Protein AF-A0A815H354-F1 (afdb_monomer)

Sequence (219 aa):
LTDPRGIDRLFIDSPSGFTPLAKKIREVIAFARENTDKTKKVLLFIATDGLPTYDDGYPNLDEFKRVIRDEIDHEKIHIMFLLCTDEQESVDYLTAFRTTVPNVHVCDDYETERRSMRHVYGGNYQFTRTDYYIHALFALSFQFSFGVNTFFHFTTHRTNLKERMGNCCSGLQKDGKNGPPPPDRQSGPPPPPVRGRDDDNRGGDPRGGGPGPAGRQKK

Structure (mmCIF, N/CA/C/O backbone):
data_AF-A0A815H354-F1
#
_entry.id   AF-A0A815H354-F1
#
loop_
_atom_site.group_PDB
_atom_site.id
_atom_site.type_symbol
_atom_site.label_atom_id
_atom_site.label_alt_id
_atom_site.label_comp_id
_atom_site.label_asym_id
_atom_site.label_entity_id
_atom_site.label_seq_id
_atom_site.pdbx_PDB_ins_code
_atom_site.Cartn_x
_atom_site.Cartn_y
_atom_site.Cartn_z
_atom_site.occupancy
_atom_site.B_iso_or_equiv
_atom_site.auth_seq_id
_atom_site.auth_comp_id
_atom_site.auth_asym_id
_atom_site.auth_atom_id
_atom_site.pdbx_PDB_model_num
ATOM 1 N N . LEU A 1 1 ? 15.713 18.314 7.327 1.00 51.84 1 LEU A N 1
ATOM 2 C CA . LEU A 1 1 ? 16.373 17.676 6.166 1.00 51.84 1 LEU A CA 1
ATOM 3 C C . LEU A 1 1 ? 16.216 18.606 4.969 1.00 51.84 1 LEU A C 1
ATOM 5 O O . LEU A 1 1 ? 15.150 18.626 4.377 1.00 51.84 1 LEU A O 1
ATOM 9 N N . THR A 1 2 ? 17.209 19.450 4.689 1.00 76.75 2 THR A N 1
ATOM 10 C CA . THR A 1 2 ? 17.158 20.440 3.589 1.00 76.75 2 THR A CA 1
ATOM 11 C C . THR A 1 2 ? 18.422 20.457 2.722 1.00 76.75 2 THR A C 1
ATOM 13 O O . THR A 1 2 ? 18.414 21.105 1.684 1.00 76.75 2 THR A O 1
ATOM 16 N N . ASP A 1 3 ? 19.489 19.738 3.100 1.00 84.56 3 ASP A N 1
ATOM 17 C CA . ASP A 1 3 ? 20.685 19.562 2.260 1.00 84.56 3 ASP A CA 1
ATOM 18 C C . ASP A 1 3 ? 20.507 18.308 1.381 1.00 84.56 3 ASP A C 1
ATOM 20 O O . ASP A 1 3 ? 20.416 17.209 1.943 1.00 84.56 3 ASP A O 1
ATOM 24 N N . PRO A 1 4 ? 20.479 18.430 0.039 1.00 77.81 4 PRO A N 1
ATOM 25 C CA . PRO A 1 4 ? 20.390 17.290 -0.879 1.00 77.81 4 PRO A CA 1
ATOM 26 C C . PRO A 1 4 ? 21.466 16.230 -0.623 1.00 77.81 4 PRO A C 1
ATOM 28 O O . PRO A 1 4 ? 21.183 15.038 -0.651 1.00 77.81 4 PRO A O 1
ATOM 31 N N . ARG A 1 5 ? 22.676 16.650 -0.233 1.00 81.00 5 ARG A N 1
ATOM 32 C CA . ARG A 1 5 ? 23.787 15.732 0.074 1.00 81.00 5 ARG A CA 1
ATOM 33 C C . ARG A 1 5 ? 23.533 14.901 1.329 1.00 81.00 5 ARG A C 1
ATOM 35 O O . ARG A 1 5 ? 24.154 13.861 1.526 1.00 81.00 5 ARG A O 1
ATOM 42 N N . GLY A 1 6 ? 22.660 15.381 2.214 1.00 79.50 6 GLY A N 1
ATOM 43 C CA . GLY A 1 6 ? 22.208 14.635 3.382 1.00 79.50 6 GLY A CA 1
ATOM 44 C C . GLY A 1 6 ? 21.248 13.508 3.012 1.00 79.50 6 GLY A C 1
ATOM 45 O O . GLY A 1 6 ? 21.253 12.486 3.686 1.00 79.50 6 GLY A O 1
ATOM 46 N N . ILE A 1 7 ? 20.473 13.673 1.935 1.00 79.62 7 ILE A N 1
ATOM 47 C CA . ILE A 1 7 ? 19.574 12.640 1.411 1.00 79.62 7 ILE A CA 1
ATOM 48 C C . ILE A 1 7 ? 20.399 11.529 0.766 1.00 79.62 7 ILE A C 1
ATOM 50 O O . ILE A 1 7 ? 20.199 10.371 1.111 1.00 79.62 7 ILE A O 1
ATOM 54 N N . ASP A 1 8 ? 21.388 11.872 -0.064 1.00 84.56 8 ASP A N 1
ATOM 55 C CA . ASP A 1 8 ? 22.250 10.879 -0.725 1.00 84.56 8 ASP A CA 1
ATOM 56 C C . ASP A 1 8 ? 22.930 9.942 0.283 1.00 84.56 8 ASP A C 1
ATOM 58 O O . ASP A 1 8 ? 23.042 8.742 0.052 1.00 84.56 8 ASP A O 1
ATOM 62 N N . ARG A 1 9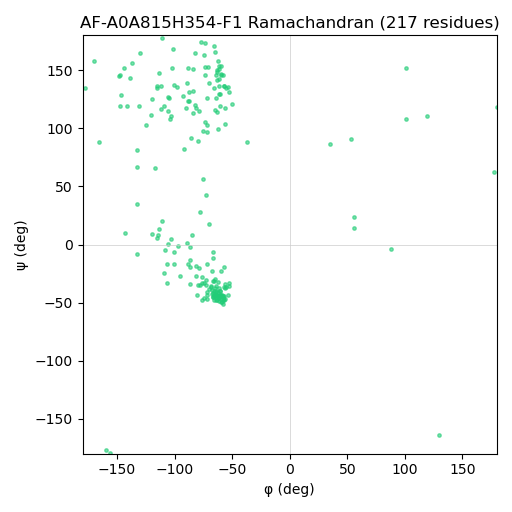 ? 23.325 10.472 1.449 1.00 84.56 9 ARG A N 1
ATOM 63 C CA . ARG A 1 9 ? 23.935 9.678 2.527 1.00 84.56 9 ARG A CA 1
ATOM 64 C C . ARG A 1 9 ? 23.000 8.635 3.132 1.00 84.56 9 ARG A C 1
ATOM 66 O O . ARG A 1 9 ? 23.490 7.609 3.589 1.00 84.56 9 ARG A O 1
ATOM 73 N N . LEU A 1 10 ? 21.690 8.882 3.138 1.00 81.69 10 LEU A N 1
ATOM 74 C CA . LEU A 1 10 ? 20.695 7.929 3.644 1.00 81.69 10 LEU A CA 1
ATOM 75 C C . LEU A 1 10 ? 20.514 6.724 2.712 1.00 81.69 10 LEU A C 1
ATOM 77 O O . LEU A 1 10 ? 19.979 5.713 3.147 1.00 81.69 10 LEU A O 1
ATOM 81 N N . PHE A 1 11 ? 20.971 6.833 1.462 1.00 84.62 11 PHE A N 1
ATOM 82 C CA . PHE A 1 11 ? 20.863 5.793 0.438 1.00 84.62 11 PHE A CA 1
ATOM 83 C C . PHE A 1 11 ? 22.226 5.211 0.027 1.00 84.62 11 PHE A C 1
ATOM 85 O O . PHE A 1 11 ? 22.311 4.531 -0.993 1.00 84.62 11 PHE A O 1
ATOM 92 N N . ILE A 1 12 ? 23.298 5.484 0.789 1.00 89.38 12 ILE A N 1
ATOM 93 C CA . ILE A 1 12 ? 24.616 4.862 0.558 1.00 89.38 12 ILE A CA 1
ATOM 94 C C . ILE A 1 12 ? 24.529 3.356 0.790 1.00 89.38 12 ILE A C 1
ATOM 96 O O . ILE A 1 12 ? 24.994 2.572 -0.037 1.00 89.38 12 ILE A O 1
ATOM 100 N N . ASP A 1 13 ? 23.921 2.966 1.907 1.00 88.25 13 ASP A N 1
ATOM 101 C CA . ASP A 1 13 ? 23.644 1.570 2.193 1.00 88.25 13 ASP A CA 1
ATOM 102 C C . ASP A 1 13 ? 22.339 1.187 1.503 1.00 88.25 13 ASP A C 1
ATOM 104 O O . ASP A 1 13 ? 21.331 1.895 1.592 1.00 88.25 13 ASP A O 1
ATOM 108 N N . SER A 1 14 ? 22.354 0.057 0.796 1.00 84.44 14 SER A N 1
ATOM 109 C CA . SER A 1 14 ? 21.118 -0.474 0.228 1.00 84.44 14 SER A CA 1
ATOM 110 C C . SER A 1 14 ? 20.140 -0.786 1.364 1.00 84.44 14 SER A C 1
ATOM 112 O O . SER A 1 14 ? 20.561 -1.359 2.378 1.00 84.44 14 SER A O 1
ATOM 114 N N . PRO A 1 15 ? 18.850 -0.428 1.222 1.00 84.81 15 PRO A N 1
ATOM 115 C CA . PRO A 1 15 ? 17.855 -0.803 2.210 1.00 84.81 15 PRO A CA 1
ATOM 116 C C . PRO A 1 15 ? 17.886 -2.324 2.383 1.00 84.81 15 PRO A C 1
ATOM 118 O O . PRO A 1 15 ? 17.986 -3.076 1.415 1.00 84.81 15 PRO A O 1
ATOM 121 N N . SER A 1 16 ? 17.859 -2.768 3.633 1.00 87.31 16 SER A N 1
ATOM 122 C CA . SER A 1 16 ? 17.895 -4.182 3.992 1.00 87.31 16 SER A CA 1
ATOM 123 C C . SER A 1 16 ? 16.889 -4.456 5.098 1.00 87.31 16 SER A C 1
ATOM 125 O O . SER A 1 16 ? 16.500 -3.553 5.843 1.00 87.31 16 SER A O 1
ATOM 127 N N . GLY A 1 17 ? 16.459 -5.710 5.190 1.00 90.25 17 GLY A N 1
ATOM 128 C CA . GLY A 1 17 ? 15.493 -6.160 6.178 1.00 90.25 17 GLY A CA 1
ATOM 129 C C . GLY A 1 17 ? 14.355 -6.944 5.547 1.00 90.25 17 GLY A C 1
ATOM 130 O O . GLY A 1 17 ? 14.445 -7.420 4.417 1.00 90.25 17 GLY A O 1
ATOM 131 N N . PHE A 1 18 ? 13.297 -7.084 6.331 1.00 94.75 18 PHE A N 1
ATOM 132 C CA . PHE A 1 18 ? 12.089 -7.807 5.969 1.00 94.75 18 PHE A CA 1
ATOM 133 C C . PHE A 1 18 ? 10.927 -6.832 5.783 1.00 94.75 18 PHE A C 1
ATOM 135 O O . PHE A 1 18 ? 11.046 -5.633 6.047 1.00 94.75 18 PHE A O 1
ATOM 142 N N . THR A 1 19 ? 9.775 -7.367 5.399 1.00 94.50 19 THR A N 1
ATOM 143 C CA . THR A 1 19 ? 8.569 -6.608 5.070 1.00 94.50 19 THR A CA 1
ATOM 144 C C . THR A 1 19 ? 7.449 -6.960 6.059 1.00 94.50 19 THR A C 1
ATOM 146 O O . THR A 1 19 ? 6.440 -7.545 5.658 1.00 94.50 19 THR A O 1
ATOM 149 N N . PRO A 1 20 ? 7.577 -6.625 7.364 1.00 95.88 20 PRO A N 1
ATOM 150 C CA . PRO A 1 20 ? 6.618 -6.989 8.410 1.00 95.88 20 PRO A CA 1
ATOM 151 C C . PRO A 1 20 ? 5.333 -6.153 8.364 1.00 95.88 20 PRO A C 1
ATOM 153 O O . PRO A 1 20 ? 4.943 -5.518 9.348 1.00 95.88 20 PRO A O 1
ATOM 156 N N . LEU A 1 21 ? 4.644 -6.152 7.218 1.00 95.75 21 LEU A N 1
ATOM 157 C CA . LEU A 1 21 ? 3.480 -5.303 6.958 1.00 95.75 21 LEU A CA 1
ATOM 158 C C . LEU A 1 21 ? 2.345 -5.564 7.948 1.00 95.75 21 LEU A C 1
ATOM 160 O O . LEU A 1 21 ? 1.779 -4.612 8.472 1.00 95.75 21 LEU A O 1
ATOM 164 N N . ALA A 1 22 ? 2.040 -6.826 8.266 1.00 96.56 22 ALA A N 1
ATOM 165 C CA . ALA A 1 22 ? 0.967 -7.166 9.206 1.00 96.56 22 ALA A CA 1
ATOM 166 C C . ALA A 1 22 ? 1.197 -6.530 10.589 1.00 96.56 22 ALA A C 1
ATOM 168 O O . ALA A 1 22 ? 0.313 -5.878 11.147 1.00 96.56 22 ALA A O 1
ATOM 169 N N . LYS A 1 23 ? 2.419 -6.661 11.114 1.00 96.75 23 LYS A N 1
ATOM 170 C CA . LYS A 1 23 ? 2.837 -6.057 12.383 1.00 96.75 23 LYS A CA 1
ATOM 171 C C . LYS A 1 23 ? 2.782 -4.530 12.316 1.00 96.75 23 LYS A C 1
ATOM 173 O O . LYS A 1 23 ? 2.182 -3.905 13.187 1.00 96.75 23 LYS A O 1
ATOM 178 N N . LYS A 1 24 ? 3.338 -3.929 11.258 1.00 96.31 24 LYS A N 1
ATOM 179 C CA . LYS A 1 24 ? 3.376 -2.469 11.096 1.00 96.31 24 LYS A CA 1
ATOM 180 C C . LYS A 1 24 ? 2.001 -1.841 10.937 1.00 96.31 24 LYS A C 1
ATOM 182 O O . LYS A 1 24 ? 1.746 -0.792 11.519 1.00 96.31 24 LYS A O 1
ATOM 187 N N . ILE A 1 25 ? 1.090 -2.496 10.231 1.00 96.25 25 ILE A N 1
ATOM 188 C CA . ILE A 1 25 ? -0.287 -2.024 10.109 1.00 96.25 25 ILE A CA 1
ATOM 189 C C . ILE A 1 25 ? -0.985 -2.026 11.468 1.00 96.25 25 ILE A C 1
ATOM 191 O O . ILE A 1 25 ? -1.619 -1.032 11.809 1.00 96.25 25 ILE A O 1
ATOM 195 N N . ARG A 1 26 ? -0.828 -3.076 12.285 1.00 96.81 26 ARG A N 1
ATOM 196 C CA . ARG A 1 26 ? -1.396 -3.093 13.644 1.00 96.81 26 ARG A CA 1
ATOM 197 C C . ARG A 1 26 ? -0.859 -1.958 14.510 1.00 96.81 26 ARG A C 1
ATOM 199 O O . ARG A 1 26 ? -1.648 -1.298 15.180 1.00 96.81 26 ARG A O 1
ATOM 206 N N . GLU A 1 27 ? 0.450 -1.708 14.465 1.00 96.50 27 GLU A N 1
ATOM 207 C CA . GLU A 1 27 ? 1.083 -0.586 15.174 1.00 96.50 27 GLU A CA 1
ATOM 208 C C . GLU A 1 27 ? 0.468 0.758 14.744 1.00 96.50 27 GLU A C 1
ATOM 210 O O . GLU A 1 27 ? 0.070 1.559 15.589 1.00 96.50 27 GLU A O 1
ATOM 215 N N . VAL A 1 28 ? 0.315 0.984 13.435 1.00 94.06 28 VAL A N 1
ATOM 216 C CA . VAL A 1 28 ? -0.271 2.221 12.896 1.00 94.06 28 VAL A CA 1
ATOM 217 C C . VAL A 1 28 ? -1.757 2.352 13.239 1.00 94.06 28 VAL A C 1
ATOM 219 O O . VAL A 1 28 ? -2.203 3.445 13.577 1.00 94.06 28 VAL A O 1
ATOM 222 N N . ILE A 1 29 ? -2.531 1.265 13.202 1.00 93.44 29 ILE A N 1
ATOM 223 C CA . ILE A 1 29 ? -3.949 1.270 13.595 1.00 93.44 29 ILE A CA 1
ATOM 224 C C . ILE A 1 29 ? -4.094 1.594 15.081 1.00 93.44 29 ILE A C 1
ATOM 226 O O . ILE A 1 29 ? -4.946 2.405 15.440 1.00 93.44 29 ILE A O 1
ATOM 230 N N . ALA A 1 30 ? -3.285 0.973 15.943 1.00 94.44 30 ALA A N 1
ATOM 231 C CA . ALA A 1 30 ? -3.289 1.254 17.375 1.00 94.44 30 ALA A CA 1
ATOM 232 C C . ALA A 1 30 ? -2.964 2.731 17.629 1.00 94.44 30 ALA A C 1
ATOM 234 O O . ALA A 1 30 ? -3.748 3.434 18.267 1.00 94.44 30 ALA A O 1
ATOM 235 N N . PHE A 1 31 ? -1.896 3.232 17.004 1.00 93.50 31 PHE A N 1
ATOM 236 C CA . PHE A 1 31 ? -1.525 4.641 17.066 1.00 93.50 31 PHE A CA 1
ATOM 237 C C . PHE A 1 31 ? -2.659 5.559 16.588 1.00 93.50 31 PHE A C 1
ATOM 239 O O . PHE A 1 31 ? -3.004 6.527 17.265 1.00 93.50 31 PHE A O 1
ATOM 246 N N . ALA A 1 32 ? -3.284 5.251 15.450 1.00 90.75 32 ALA A N 1
ATOM 247 C CA . ALA A 1 32 ? -4.380 6.040 14.904 1.00 90.75 32 ALA A CA 1
ATOM 248 C C . ALA A 1 32 ? -5.598 6.057 15.841 1.00 90.75 32 ALA A C 1
ATOM 250 O O . ALA A 1 32 ? -6.184 7.118 16.040 1.00 90.75 32 ALA A O 1
ATOM 251 N N . ARG A 1 33 ? -5.950 4.920 16.456 1.00 89.50 33 ARG A N 1
ATOM 252 C CA . ARG A 1 33 ? -7.058 4.808 17.422 1.00 89.50 33 ARG A CA 1
ATOM 253 C C . ARG A 1 33 ? -6.821 5.627 18.690 1.00 89.50 33 ARG A C 1
ATOM 255 O O . ARG A 1 33 ? -7.778 6.166 19.239 1.00 89.50 33 ARG A O 1
ATOM 262 N N . GLU A 1 34 ? -5.576 5.715 19.145 1.00 93.06 34 GLU A N 1
ATOM 263 C CA . GLU A 1 34 ? -5.199 6.466 20.347 1.00 93.06 34 GLU A CA 1
ATOM 264 C C . GLU A 1 34 ? -5.091 7.975 20.094 1.00 93.06 34 GLU A C 1
ATOM 266 O O . GLU A 1 34 ? -5.430 8.773 20.966 1.00 93.06 34 GLU A O 1
ATOM 271 N N . ASN A 1 35 ? -4.640 8.374 18.900 1.00 90.94 35 ASN A N 1
ATOM 272 C CA . ASN A 1 35 ? -4.245 9.757 18.610 1.00 90.94 35 ASN A CA 1
ATOM 273 C C . ASN A 1 35 ? -5.214 10.510 17.687 1.00 90.94 35 ASN A C 1
ATOM 275 O O . ASN A 1 35 ? -5.035 11.706 17.450 1.00 90.94 35 ASN A O 1
ATOM 279 N N . THR A 1 36 ? -6.240 9.843 17.158 1.00 89.31 36 THR A N 1
ATOM 280 C CA . THR A 1 36 ? -7.216 10.455 16.249 1.00 89.31 36 THR A CA 1
ATOM 281 C C . THR A 1 36 ? -8.580 10.557 16.918 1.00 89.31 36 THR A C 1
ATOM 283 O O . THR A 1 36 ? -9.061 9.615 17.545 1.00 89.31 36 THR A O 1
ATOM 286 N N . ASP A 1 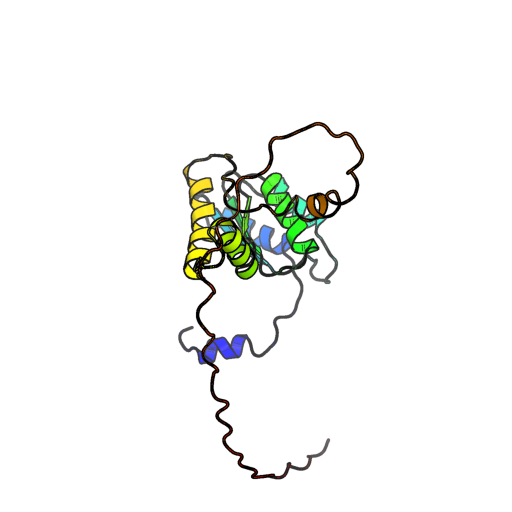37 ? -9.232 11.710 16.757 1.00 90.12 37 ASP A N 1
ATOM 287 C CA . ASP A 1 37 ? -10.627 11.890 17.160 1.00 90.12 37 ASP A CA 1
ATOM 288 C C . ASP A 1 37 ? -11.504 10.799 16.522 1.00 90.12 37 ASP A C 1
ATOM 290 O O . ASP A 1 37 ? -11.396 10.526 15.326 1.00 90.12 37 ASP A O 1
ATOM 294 N N . LYS A 1 38 ? -12.407 10.200 17.307 1.00 85.12 38 LYS A N 1
ATOM 295 C CA . LYS A 1 38 ? -13.299 9.120 16.859 1.00 85.12 38 LYS A CA 1
ATOM 296 C C . LYS A 1 38 ? -14.166 9.494 15.652 1.00 85.12 38 LYS A C 1
ATOM 298 O O . LYS A 1 38 ? -14.685 8.579 15.012 1.00 85.12 38 LYS A O 1
ATOM 303 N N . THR A 1 39 ? -14.348 10.784 15.379 1.00 86.88 39 THR A N 1
ATOM 304 C CA . THR A 1 39 ? -15.118 11.329 14.253 1.00 86.88 39 THR A CA 1
ATOM 305 C C . THR A 1 39 ? -14.297 11.513 12.977 1.00 86.88 39 THR A C 1
ATOM 307 O O . THR A 1 39 ? -14.871 11.661 11.899 1.00 86.88 39 THR A O 1
ATOM 310 N N . LYS A 1 40 ? -12.962 11.504 13.065 1.00 89.81 40 LYS A N 1
ATOM 311 C CA . LYS A 1 40 ? -12.083 11.715 11.914 1.00 89.81 40 LYS A CA 1
ATOM 312 C C . LYS A 1 40 ? -11.768 10.391 11.230 1.00 89.81 40 LYS A C 1
ATOM 314 O O . LYS A 1 40 ? -11.491 9.383 11.876 1.00 89.81 40 LYS A O 1
ATOM 319 N N . LYS A 1 41 ? -11.775 10.425 9.900 1.00 90.75 41 LYS A N 1
ATOM 320 C CA . LYS A 1 41 ? -11.297 9.323 9.067 1.00 90.75 41 LYS A CA 1
ATOM 321 C C . LYS A 1 41 ? -9.778 9.399 8.901 1.00 90.75 41 LYS A C 1
ATOM 323 O O . LYS A 1 41 ? -9.200 10.485 8.918 1.00 90.75 41 LYS A O 1
ATOM 328 N N . VAL A 1 42 ? -9.153 8.245 8.713 1.00 91.75 42 VAL A N 1
ATOM 329 C CA . VAL A 1 42 ? -7.710 8.062 8.551 1.00 91.75 42 VAL A CA 1
ATOM 330 C C . VAL A 1 42 ? -7.440 7.525 7.153 1.00 91.75 42 VAL A C 1
ATOM 332 O O . VAL A 1 42 ? -8.128 6.622 6.682 1.00 91.75 42 VAL A O 1
ATOM 335 N N . LEU A 1 43 ? -6.424 8.077 6.498 1.00 91.94 43 LEU A N 1
ATOM 336 C CA . LEU A 1 43 ? -5.936 7.595 5.214 1.00 91.94 43 LEU A CA 1
ATOM 337 C C . LEU A 1 43 ? -4.546 6.987 5.407 1.00 91.94 43 LEU A C 1
ATOM 339 O O . LEU A 1 43 ? -3.612 7.685 5.801 1.00 91.94 43 LEU A O 1
ATOM 343 N N . LEU A 1 44 ? -4.428 5.688 5.149 1.00 93.44 44 LEU A N 1
ATOM 344 C CA . LEU A 1 44 ? -3.206 4.912 5.302 1.00 93.44 44 LEU A CA 1
ATOM 345 C C . LEU A 1 44 ? -2.569 4.661 3.933 1.00 93.44 44 LEU A C 1
ATOM 347 O O . LEU A 1 44 ? -3.099 3.892 3.135 1.00 93.44 44 LEU A O 1
ATOM 351 N N . PHE A 1 45 ? -1.420 5.286 3.679 1.00 93.88 45 PHE A N 1
ATOM 352 C CA . PHE A 1 45 ? -0.604 5.014 2.496 1.00 93.88 45 PHE A CA 1
ATOM 353 C C . PHE A 1 45 ? 0.441 3.946 2.801 1.00 93.88 45 PHE A C 1
ATOM 355 O O . PHE A 1 45 ? 1.214 4.080 3.750 1.00 93.88 45 PHE A O 1
ATOM 362 N N . ILE A 1 46 ? 0.485 2.912 1.967 1.00 95.06 46 ILE A N 1
ATOM 363 C CA . ILE A 1 46 ? 1.433 1.806 2.058 1.00 95.06 46 ILE A CA 1
ATOM 364 C C . ILE A 1 46 ? 2.142 1.703 0.715 1.00 95.06 46 ILE A C 1
ATOM 366 O O . ILE A 1 46 ? 1.579 1.200 -0.252 1.00 95.06 46 ILE A O 1
ATOM 370 N N . ALA A 1 47 ? 3.377 2.193 0.653 1.00 94.69 47 ALA A N 1
ATOM 371 C CA . ALA A 1 47 ? 4.255 1.952 -0.484 1.00 94.69 47 ALA A CA 1
ATOM 372 C C . ALA A 1 47 ? 5.037 0.658 -0.241 1.00 94.69 47 ALA A C 1
ATOM 374 O O . ALA A 1 47 ? 5.681 0.526 0.801 1.00 94.69 47 ALA A O 1
ATOM 375 N N . THR A 1 48 ? 4.947 -0.305 -1.157 1.00 95.00 48 THR A N 1
ATOM 376 C CA . THR A 1 48 ? 5.606 -1.609 -1.008 1.00 95.00 48 THR A CA 1
ATOM 377 C C . THR A 1 48 ? 6.013 -2.190 -2.357 1.00 95.00 48 THR A C 1
ATOM 379 O O . THR A 1 48 ? 5.338 -1.999 -3.368 1.00 95.00 48 THR A O 1
ATOM 382 N N . ASP A 1 49 ? 7.142 -2.883 -2.363 1.00 92.19 49 ASP A N 1
ATOM 383 C CA . ASP A 1 49 ? 7.788 -3.503 -3.515 1.00 92.19 49 ASP A CA 1
ATOM 384 C C . ASP A 1 49 ? 7.843 -5.038 -3.422 1.00 92.19 49 ASP A C 1
ATOM 386 O O . ASP A 1 49 ? 8.443 -5.674 -4.285 1.00 92.19 49 ASP A O 1
ATOM 390 N N . GLY A 1 50 ? 7.217 -5.646 -2.409 1.00 91.38 50 GLY A N 1
ATOM 391 C CA . GLY A 1 50 ? 7.343 -7.081 -2.184 1.00 91.38 50 GLY A CA 1
ATOM 392 C C . GLY A 1 50 ? 6.240 -7.709 -1.341 1.00 91.38 50 GLY A C 1
ATOM 393 O O . GLY A 1 50 ? 5.265 -7.074 -0.919 1.00 91.38 50 GLY A O 1
ATOM 394 N N . LEU A 1 51 ? 6.416 -9.005 -1.095 1.00 95.25 51 LEU A N 1
ATOM 395 C CA . LEU A 1 51 ? 5.508 -9.802 -0.284 1.00 95.25 51 LEU A CA 1
ATOM 396 C C . LEU A 1 51 ? 5.653 -9.473 1.207 1.00 95.25 51 LEU A C 1
ATOM 398 O O . LEU A 1 51 ? 6.760 -9.213 1.687 1.00 95.25 51 LEU A O 1
ATOM 402 N N . PRO A 1 52 ? 4.551 -9.532 1.970 1.00 96.62 52 PRO A N 1
ATOM 403 C CA . PRO A 1 52 ? 4.611 -9.416 3.416 1.00 96.62 52 PRO A CA 1
ATOM 404 C C . PRO A 1 52 ? 5.354 -10.626 4.006 1.00 96.62 52 PRO A C 1
ATOM 406 O O . PRO A 1 52 ? 5.108 -11.782 3.637 1.00 96.62 52 PRO A O 1
ATOM 409 N N . THR A 1 53 ? 6.264 -10.354 4.937 1.00 97.50 53 THR A N 1
ATOM 410 C CA . THR A 1 53 ? 7.060 -11.360 5.647 1.00 97.50 53 THR A CA 1
ATOM 411 C C . THR A 1 53 ? 7.013 -11.147 7.158 1.00 97.50 53 THR A C 1
ATOM 413 O O . THR A 1 53 ? 6.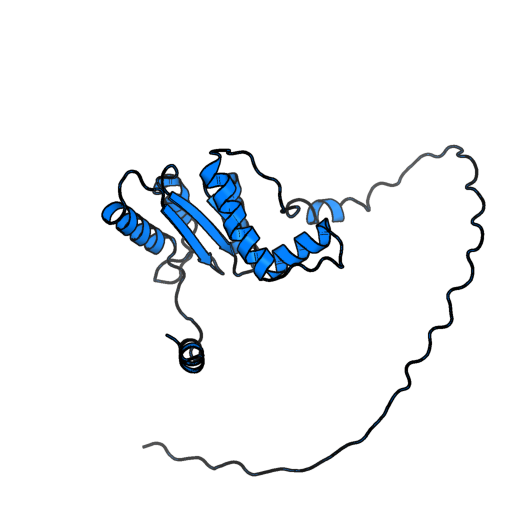553 -10.121 7.658 1.00 97.50 53 THR A O 1
ATOM 416 N N . TYR A 1 54 ? 7.426 -12.148 7.923 1.00 96.44 54 TYR A N 1
ATOM 417 C CA . TYR A 1 54 ? 7.704 -12.023 9.350 1.00 96.44 54 TYR A CA 1
ATOM 418 C C . TYR A 1 54 ? 9.053 -11.332 9.600 1.00 96.44 54 TYR A C 1
ATOM 420 O O . TYR A 1 54 ? 9.829 -11.088 8.677 1.00 96.44 54 TYR A O 1
ATOM 428 N N . ASP A 1 55 ? 9.357 -11.048 10.871 1.00 94.50 55 ASP A N 1
ATOM 429 C CA . ASP A 1 55 ? 10.652 -10.485 11.288 1.00 94.50 55 ASP A CA 1
ATOM 430 C C . ASP A 1 55 ? 11.835 -11.463 11.075 1.00 94.50 55 ASP A C 1
ATOM 432 O O . ASP A 1 55 ? 12.984 -11.087 11.289 1.00 94.50 55 ASP A O 1
ATOM 436 N N . ASP A 1 56 ? 11.569 -12.710 10.677 1.00 94.62 56 ASP A N 1
ATOM 437 C CA . ASP A 1 56 ? 12.559 -13.732 10.316 1.00 94.62 56 ASP A CA 1
ATOM 438 C C . ASP A 1 56 ? 12.651 -13.978 8.794 1.00 94.62 56 ASP A C 1
ATOM 440 O O . ASP A 1 56 ? 13.440 -14.810 8.345 1.00 94.62 56 ASP A O 1
ATOM 444 N N . GLY A 1 57 ? 11.860 -13.248 8.001 1.00 94.12 57 GLY A N 1
ATOM 445 C CA . GLY A 1 57 ? 11.835 -13.331 6.545 1.00 94.12 57 GLY A CA 1
ATOM 446 C C . GLY A 1 57 ? 10.897 -14.381 5.953 1.00 94.12 57 GLY A C 1
ATOM 447 O O . GLY A 1 57 ? 10.757 -14.410 4.730 1.00 94.12 57 GLY A O 1
ATOM 448 N N . TYR A 1 58 ? 10.210 -15.205 6.753 1.00 96.25 58 TYR A N 1
ATOM 449 C CA . TYR A 1 58 ? 9.226 -16.139 6.197 1.00 96.25 58 TYR A CA 1
ATOM 450 C C . TYR A 1 58 ? 7.982 -15.396 5.676 1.00 96.25 58 TYR A C 1
ATOM 452 O O . TYR A 1 58 ? 7.501 -14.476 6.346 1.00 96.25 58 TYR A O 1
ATOM 460 N N . PRO A 1 59 ? 7.418 -15.779 4.513 1.00 95.44 59 PRO A N 1
ATOM 461 C CA . PRO A 1 59 ? 6.192 -15.177 3.990 1.00 95.44 59 PRO A CA 1
ATOM 462 C C . PRO A 1 59 ? 5.020 -15.291 4.971 1.00 95.44 59 PRO A C 1
ATOM 464 O O . PRO A 1 59 ? 4.785 -16.355 5.542 1.00 95.44 59 PRO A O 1
ATOM 467 N N . ASN A 1 60 ? 4.247 -14.215 5.134 1.00 96.56 60 ASN A N 1
ATOM 468 C CA . ASN A 1 60 ? 3.093 -14.177 6.044 1.00 96.56 60 ASN A CA 1
ATOM 469 C C . ASN A 1 60 ? 1.829 -13.587 5.407 1.00 96.56 60 ASN A C 1
ATOM 471 O O . ASN A 1 60 ? 1.011 -12.933 6.061 1.00 96.56 60 ASN A O 1
ATOM 475 N N . LEU A 1 61 ? 1.648 -13.855 4.115 1.00 96.00 61 LEU A N 1
ATOM 476 C CA . LEU A 1 61 ? 0.568 -13.299 3.308 1.00 96.00 61 LEU A CA 1
ATOM 477 C C . LEU A 1 61 ? -0.837 -13.576 3.867 1.00 96.00 61 LEU A C 1
ATOM 479 O O . LEU A 1 61 ? -1.694 -12.696 3.810 1.00 96.00 61 LEU A O 1
ATOM 483 N N . ASP A 1 62 ? -1.091 -14.753 4.434 1.00 96.12 62 ASP A N 1
ATOM 484 C CA . ASP A 1 62 ? -2.414 -15.082 4.985 1.00 96.12 62 ASP A CA 1
ATOM 485 C C . ASP A 1 62 ? -2.733 -14.294 6.256 1.00 96.12 62 ASP A C 1
ATOM 487 O O . ASP A 1 62 ? -3.859 -13.827 6.446 1.00 96.12 62 ASP A O 1
ATOM 491 N N . GLU A 1 63 ? -1.733 -14.080 7.109 1.00 97.06 63 GLU A N 1
ATOM 492 C CA . GLU A 1 63 ? -1.882 -13.196 8.257 1.00 97.06 63 GLU A CA 1
ATOM 493 C C . GLU A 1 63 ? -2.093 -11.752 7.809 1.00 97.06 63 GLU A C 1
ATOM 495 O O . GLU A 1 63 ? -2.980 -11.077 8.327 1.00 97.06 63 GLU A O 1
ATOM 500 N N . PHE A 1 64 ? -1.326 -11.292 6.823 1.00 96.94 64 PHE A N 1
ATOM 501 C CA . PHE A 1 64 ? -1.504 -9.967 6.251 1.00 96.94 64 PHE A CA 1
ATOM 502 C C . PHE A 1 64 ? -2.927 -9.764 5.711 1.00 96.94 64 PHE A C 1
ATOM 504 O O . PHE A 1 64 ? -3.589 -8.787 6.059 1.00 96.94 64 PHE A O 1
ATOM 511 N N . LYS A 1 65 ? -3.445 -10.729 4.940 1.00 95.94 65 LYS A N 1
ATOM 512 C CA . LYS A 1 65 ? -4.831 -10.737 4.445 1.00 95.94 65 LYS A CA 1
ATOM 513 C C . LYS A 1 65 ? -5.849 -10.657 5.575 1.00 95.94 65 LYS A C 1
ATOM 515 O O . LYS A 1 65 ? -6.794 -9.875 5.477 1.00 95.94 65 LYS A O 1
ATOM 520 N N . ARG A 1 66 ? -5.648 -11.424 6.649 1.00 96.75 66 ARG A N 1
ATOM 521 C CA . ARG A 1 66 ? -6.504 -11.383 7.840 1.00 96.75 66 ARG A CA 1
ATOM 522 C C . ARG A 1 66 ? -6.485 -10.002 8.496 1.00 96.75 66 ARG A C 1
ATOM 524 O O . ARG A 1 66 ? -7.549 -9.476 8.789 1.00 96.75 66 ARG A O 1
ATOM 531 N N . VAL A 1 67 ? -5.312 -9.385 8.669 1.00 97.19 67 VAL A N 1
ATOM 532 C CA . VAL A 1 67 ? -5.198 -8.027 9.236 1.00 97.19 67 VAL A CA 1
ATOM 533 C C . VAL A 1 67 ? -5.987 -7.026 8.403 1.00 97.19 67 VAL A C 1
ATOM 535 O O . VAL A 1 67 ? -6.816 -6.299 8.944 1.00 97.19 67 VAL A O 1
ATOM 538 N N . ILE A 1 68 ? -5.756 -7.013 7.087 1.00 96.56 68 ILE A N 1
ATOM 539 C CA . ILE A 1 68 ? -6.408 -6.066 6.182 1.00 96.56 68 ILE A CA 1
ATOM 540 C C . ILE A 1 68 ? -7.926 -6.234 6.200 1.00 96.56 68 ILE A C 1
ATOM 542 O O . ILE A 1 68 ? -8.645 -5.243 6.237 1.00 96.56 68 ILE A O 1
ATOM 546 N N . ARG A 1 69 ? -8.429 -7.470 6.178 1.00 95.06 69 ARG A N 1
ATOM 547 C CA . ARG A 1 69 ? -9.868 -7.734 6.080 1.00 95.06 69 ARG A CA 1
ATOM 548 C C . ARG A 1 69 ? -10.594 -7.606 7.418 1.00 95.06 69 ARG A C 1
ATOM 550 O O . ARG A 1 69 ? -11.670 -7.022 7.452 1.00 95.06 69 ARG A O 1
ATOM 557 N N . ASP A 1 70 ? -10.014 -8.150 8.485 1.00 95.56 70 ASP A N 1
ATOM 558 C CA . ASP A 1 70 ? -10.745 -8.468 9.715 1.00 95.56 70 ASP A CA 1
ATOM 559 C C . ASP A 1 70 ? -10.387 -7.535 10.888 1.00 95.56 70 ASP A C 1
ATOM 561 O O . ASP A 1 70 ? -11.190 -7.366 11.803 1.00 95.56 70 ASP A O 1
ATOM 565 N N . GLU A 1 71 ? -9.198 -6.919 10.891 1.00 95.50 71 GLU A N 1
ATOM 566 C CA . GLU A 1 71 ? -8.730 -6.088 12.017 1.00 95.50 71 GLU A CA 1
ATOM 567 C C . GLU A 1 71 ? -8.902 -4.573 11.771 1.00 95.50 71 GLU A C 1
ATOM 569 O O . GLU A 1 71 ? -8.872 -3.769 12.718 1.00 95.50 71 GLU A O 1
ATOM 574 N N . ILE A 1 72 ? -9.098 -4.177 10.509 1.00 94.38 72 ILE A N 1
ATOM 575 C CA . ILE A 1 72 ? -9.264 -2.783 1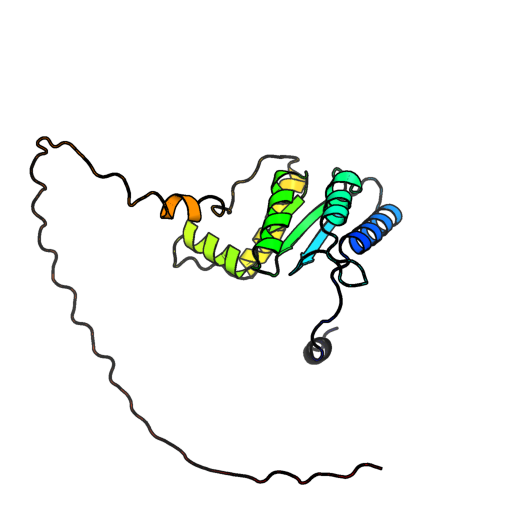0.084 1.00 94.38 72 ILE A CA 1
ATOM 576 C C . ILE A 1 72 ? -10.727 -2.352 10.173 1.00 94.38 72 ILE A C 1
ATOM 578 O O . ILE A 1 72 ? -11.629 -3.007 9.659 1.00 94.38 72 ILE A O 1
ATOM 582 N N . ASP A 1 73 ? -10.945 -1.192 10.795 1.00 93.38 73 ASP A N 1
ATOM 583 C CA . ASP A 1 73 ? -12.228 -0.491 10.752 1.00 93.38 73 ASP A CA 1
ATOM 584 C C . ASP A 1 73 ? -12.334 0.266 9.422 1.00 93.38 73 ASP A C 1
ATOM 586 O O . ASP A 1 73 ? -11.911 1.420 9.312 1.00 93.38 73 ASP A O 1
ATOM 590 N N . HIS A 1 74 ? -12.860 -0.410 8.399 1.00 91.62 74 HIS A N 1
ATOM 591 C CA . HIS A 1 74 ? -12.977 0.126 7.039 1.00 91.62 74 HIS A CA 1
ATOM 592 C C . HIS A 1 74 ? -13.951 1.300 6.918 1.00 91.62 74 HIS A C 1
ATOM 594 O O . HIS A 1 74 ? -13.946 1.973 5.893 1.00 91.62 74 HIS A O 1
ATOM 600 N N . GLU A 1 75 ? -14.772 1.603 7.928 1.00 90.12 75 GLU A N 1
ATOM 601 C CA . GLU A 1 75 ? -15.599 2.820 7.919 1.00 90.12 75 GLU A CA 1
ATOM 602 C C . GLU A 1 75 ? -14.769 4.073 8.225 1.00 90.12 75 GLU A C 1
ATOM 604 O O . GLU A 1 75 ? -15.095 5.181 7.779 1.00 90.12 75 GLU A O 1
ATOM 609 N N . LYS A 1 76 ? -13.678 3.899 8.980 1.00 90.69 76 LYS A N 1
ATOM 610 C CA . LYS A 1 76 ? -12.801 4.987 9.423 1.00 90.69 76 LYS A CA 1
ATOM 611 C C . LYS A 1 76 ? -11.470 5.023 8.705 1.00 90.69 76 LYS A C 1
ATOM 613 O O . LYS A 1 76 ? -10.928 6.110 8.530 1.00 90.69 76 LYS A O 1
ATOM 618 N N . ILE A 1 77 ? -10.929 3.872 8.331 1.00 92.44 77 ILE A N 1
ATOM 619 C CA . ILE A 1 77 ? -9.598 3.748 7.749 1.00 92.44 77 ILE A CA 1
ATOM 620 C C . ILE A 1 77 ? -9.744 3.400 6.272 1.00 92.44 77 ILE A C 1
ATOM 622 O O . ILE A 1 77 ? -10.284 2.358 5.917 1.00 92.44 77 ILE A O 1
ATOM 626 N N . HIS A 1 78 ? -9.223 4.275 5.421 1.00 92.31 78 HIS A N 1
ATOM 627 C CA . HIS A 1 78 ? -9.066 4.035 3.992 1.00 92.31 78 HIS A CA 1
ATOM 628 C C . HIS A 1 78 ? -7.612 3.662 3.713 1.00 92.31 78 HIS A C 1
ATOM 630 O O . HIS A 1 78 ? -6.704 4.296 4.254 1.00 92.31 78 HIS A O 1
ATOM 636 N N . ILE A 1 79 ? -7.381 2.660 2.868 1.00 93.69 79 ILE A N 1
ATOM 637 C CA . ILE A 1 79 ? -6.035 2.151 2.582 1.00 93.69 79 ILE A CA 1
ATOM 638 C C . ILE A 1 79 ? -5.690 2.406 1.122 1.00 93.69 79 ILE A C 1
ATOM 640 O O . ILE A 1 79 ? -6.481 2.120 0.227 1.00 93.69 79 ILE A O 1
ATOM 644 N N . MET A 1 80 ? -4.482 2.905 0.893 1.00 93.75 80 MET A N 1
ATOM 645 C CA . MET A 1 80 ? -3.887 3.093 -0.419 1.00 93.75 80 MET A CA 1
ATOM 646 C C . MET A 1 80 ? -2.597 2.291 -0.517 1.00 93.75 80 MET A C 1
ATOM 648 O O . MET A 1 80 ? -1.606 2.645 0.122 1.00 93.75 80 MET A O 1
ATOM 652 N N . PHE A 1 81 ? -2.591 1.254 -1.346 1.00 95.19 81 PHE A N 1
ATOM 653 C CA . PHE A 1 81 ? -1.367 0.571 -1.737 1.00 95.19 81 PHE A CA 1
ATOM 654 C C . PHE A 1 81 ? -0.751 1.262 -2.949 1.00 95.19 81 PHE A C 1
ATOM 656 O O . PHE A 1 81 ? -1.397 1.400 -3.985 1.00 95.19 81 PHE A O 1
ATOM 663 N N . LEU A 1 82 ? 0.503 1.682 -2.813 1.00 94.38 82 LEU A N 1
ATOM 664 C CA . LEU A 1 82 ? 1.338 2.159 -3.906 1.00 94.38 82 LEU A CA 1
ATOM 665 C C . LEU A 1 82 ? 2.336 1.051 -4.236 1.00 94.38 82 LEU A C 1
ATOM 667 O O . LEU A 1 82 ? 3.248 0.778 -3.452 1.00 94.38 82 LEU A O 1
ATOM 671 N N . LEU A 1 83 ? 2.144 0.399 -5.377 1.00 94.62 83 LEU A N 1
ATOM 672 C CA . LEU A 1 83 ? 3.055 -0.631 -5.848 1.00 94.62 83 LEU A CA 1
ATOM 673 C C . LEU A 1 83 ? 4.359 0.013 -6.321 1.00 94.62 83 LEU A C 1
ATOM 675 O O . LEU A 1 83 ? 4.374 0.919 -7.153 1.00 94.62 83 LEU A O 1
ATOM 679 N N . CYS A 1 84 ? 5.469 -0.471 -5.779 1.00 93.50 84 CYS A N 1
ATOM 680 C CA . CYS A 1 84 ? 6.821 -0.080 -6.170 1.00 93.50 84 CYS A CA 1
ATOM 681 C C . CYS A 1 84 ? 7.557 -1.220 -6.890 1.00 93.50 84 CYS A C 1
ATOM 683 O O . CYS A 1 84 ? 8.782 -1.216 -6.958 1.00 93.50 84 CYS A O 1
ATOM 685 N N . THR A 1 85 ? 6.809 -2.191 -7.415 1.00 92.31 85 THR A N 1
ATOM 686 C CA . THR A 1 85 ? 7.317 -3.403 -8.062 1.00 92.31 85 THR A CA 1
ATOM 687 C C . THR A 1 85 ? 6.424 -3.802 -9.230 1.00 92.31 85 THR A C 1
ATOM 689 O O . THR A 1 85 ? 5.222 -3.529 -9.222 1.00 92.31 85 THR A O 1
ATOM 692 N N . ASP A 1 86 ? 7.009 -4.472 -10.218 1.00 89.88 86 ASP A N 1
ATOM 693 C CA . ASP A 1 86 ? 6.304 -5.146 -11.307 1.00 89.88 86 ASP A CA 1
ATOM 694 C C . ASP A 1 86 ? 6.247 -6.674 -11.117 1.00 89.88 86 ASP A C 1
ATOM 696 O O . ASP A 1 86 ? 5.722 -7.386 -11.981 1.00 89.88 86 ASP A O 1
ATOM 700 N N . GLU A 1 87 ? 6.732 -7.180 -9.976 1.00 93.19 87 GLU A N 1
ATOM 701 C CA . GLU A 1 87 ? 6.686 -8.595 -9.621 1.00 93.19 87 GLU A CA 1
ATOM 702 C C . GLU A 1 87 ? 5.238 -9.088 -9.551 1.00 93.19 87 GLU A C 1
ATOM 704 O O . GLU A 1 87 ? 4.423 -8.629 -8.747 1.00 93.19 87 GLU A O 1
ATOM 709 N N . GLN A 1 88 ? 4.923 -10.062 -10.404 1.00 92.31 88 GLN A N 1
ATOM 710 C CA . GLN A 1 88 ? 3.549 -10.493 -10.637 1.00 92.31 88 GLN A CA 1
ATOM 711 C C . GLN A 1 88 ? 2.863 -11.017 -9.368 1.00 92.31 88 GLN A C 1
ATOM 713 O O . GLN A 1 88 ? 1.703 -10.691 -9.143 1.00 92.31 88 GLN A O 1
ATOM 718 N N . GLU A 1 89 ? 3.571 -11.768 -8.519 1.00 92.75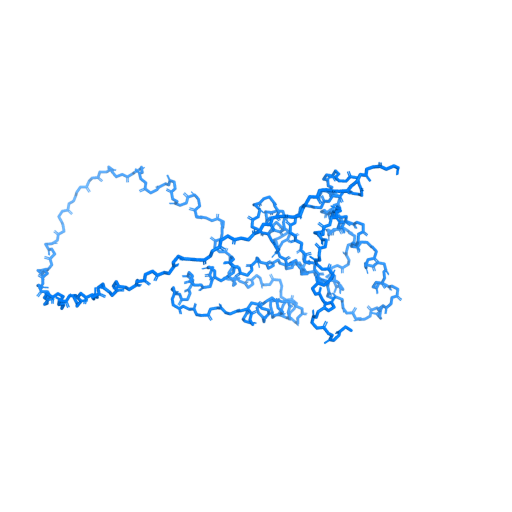 89 GLU A N 1
ATOM 719 C CA . GLU A 1 89 ? 3.002 -12.286 -7.268 1.00 92.75 89 GLU A CA 1
ATOM 720 C C . GLU A 1 89 ? 2.593 -11.144 -6.329 1.00 92.75 89 GLU A C 1
ATOM 722 O O . GLU A 1 89 ? 1.476 -11.139 -5.804 1.00 92.75 89 GLU A O 1
ATOM 727 N N . SER A 1 90 ? 3.462 -10.136 -6.199 1.00 92.44 90 SER A N 1
ATOM 728 C CA . SER A 1 90 ? 3.223 -8.943 -5.390 1.00 92.44 90 SER A CA 1
ATOM 729 C C . SER A 1 90 ? 2.047 -8.107 -5.914 1.00 92.44 90 SER A C 1
ATOM 731 O O . SER A 1 90 ? 1.199 -7.640 -5.150 1.00 92.44 90 SER A O 1
ATOM 733 N N . VAL A 1 91 ? 1.938 -7.978 -7.237 1.00 92.75 91 VAL A N 1
ATOM 734 C CA . VAL A 1 91 ? 0.819 -7.296 -7.903 1.00 92.75 91 VAL A CA 1
ATOM 735 C C . VAL A 1 91 ? -0.499 -8.050 -7.703 1.00 92.75 91 VAL A C 1
ATOM 737 O O . VAL A 1 91 ? -1.528 -7.430 -7.419 1.00 92.75 91 VAL A O 1
ATOM 740 N N . ASP A 1 92 ? -0.498 -9.375 -7.849 1.00 93.25 92 ASP A N 1
ATOM 741 C CA . ASP A 1 92 ? -1.718 -10.186 -7.868 1.00 93.25 92 ASP A CA 1
ATOM 742 C C . ASP A 1 92 ? -2.438 -10.178 -6.517 1.00 93.25 92 ASP A C 1
ATOM 744 O O . ASP A 1 92 ? -3.658 -9.981 -6.466 1.00 93.25 92 ASP A O 1
ATOM 748 N N . TYR A 1 93 ? -1.705 -10.337 -5.408 1.00 93.62 93 TYR A N 1
ATOM 749 C CA . TYR A 1 93 ? -2.341 -10.370 -4.088 1.00 93.62 93 TYR A CA 1
ATOM 750 C C . TYR A 1 93 ? -2.933 -9.010 -3.695 1.00 93.62 93 TYR A C 1
ATOM 752 O O . TYR A 1 93 ? -3.995 -8.964 -3.071 1.00 93.62 93 TYR A O 1
ATOM 760 N N . LEU A 1 94 ? -2.281 -7.906 -4.076 1.00 94.19 94 LEU A N 1
ATOM 761 C CA . LEU A 1 94 ? -2.788 -6.560 -3.814 1.00 94.19 94 LEU A CA 1
ATOM 762 C C . LEU A 1 94 ? -3.986 -6.253 -4.709 1.00 94.19 94 LEU A C 1
ATOM 764 O O . LEU A 1 94 ? -5.020 -5.803 -4.215 1.00 94.19 94 LEU A O 1
ATOM 768 N N . THR A 1 95 ? -3.910 -6.599 -5.994 1.00 90.38 95 THR A N 1
ATOM 769 C CA . THR A 1 95 ? -5.033 -6.455 -6.933 1.00 90.38 95 THR A CA 1
ATOM 770 C C . THR A 1 95 ? -6.274 -7.205 -6.447 1.00 90.38 95 THR A C 1
ATOM 772 O O . THR A 1 95 ? -7.387 -6.690 -6.575 1.00 90.38 95 THR A O 1
ATOM 775 N N . ALA A 1 96 ? -6.109 -8.373 -5.816 1.00 92.38 96 ALA A N 1
ATOM 776 C CA . ALA A 1 96 ? -7.224 -9.084 -5.198 1.00 92.38 96 ALA A CA 1
ATOM 777 C C . ALA A 1 96 ? -7.932 -8.221 -4.134 1.00 92.38 96 ALA A C 1
ATOM 779 O O . ALA A 1 96 ? -9.158 -8.093 -4.185 1.00 92.38 96 ALA A O 1
ATOM 780 N N . PHE A 1 97 ? -7.194 -7.536 -3.248 1.00 90.56 97 PHE A N 1
ATOM 781 C CA . PHE A 1 97 ? -7.803 -6.677 -2.224 1.00 90.56 97 PHE A CA 1
ATOM 782 C C . PHE A 1 97 ? -8.627 -5.532 -2.792 1.00 90.56 97 PHE A C 1
ATOM 784 O O . PHE A 1 97 ? -9.685 -5.245 -2.237 1.00 90.56 97 PHE A O 1
ATOM 791 N N . ARG A 1 98 ? -8.199 -4.924 -3.905 1.00 87.94 98 ARG A N 1
ATOM 792 C CA . ARG A 1 98 ? -8.975 -3.868 -4.579 1.00 87.94 98 ARG A CA 1
ATOM 793 C C . ARG A 1 98 ? -10.409 -4.314 -4.881 1.00 87.94 98 ARG A C 1
ATOM 795 O O . ARG A 1 98 ? -11.320 -3.493 -4.890 1.00 87.94 98 ARG A O 1
ATOM 802 N N . THR A 1 99 ? -10.606 -5.602 -5.160 1.00 87.06 99 THR A N 1
ATOM 803 C CA . THR A 1 99 ? -11.921 -6.161 -5.507 1.00 87.06 99 THR A CA 1
ATOM 804 C C . THR A 1 99 ? -12.666 -6.760 -4.318 1.00 87.06 99 THR A C 1
ATOM 806 O O . THR A 1 99 ? -13.894 -6.792 -4.334 1.00 87.06 99 THR A O 1
ATOM 809 N N . THR A 1 100 ? -11.953 -7.235 -3.293 1.00 90.69 100 THR A N 1
ATOM 810 C CA . THR A 1 100 ? -12.554 -8.007 -2.195 1.00 90.69 100 THR A CA 1
ATOM 811 C C . THR A 1 100 ? -12.669 -7.250 -0.877 1.00 90.69 100 THR A C 1
ATOM 813 O O . THR A 1 100 ? -13.383 -7.716 0.007 1.00 90.69 100 THR A O 1
ATOM 816 N N . VAL A 1 101 ? -11.952 -6.137 -0.697 1.00 92.00 101 VAL A N 1
ATOM 817 C CA . VAL A 1 101 ? -11.909 -5.396 0.572 1.00 92.00 101 VAL A CA 1
ATOM 818 C C . VAL A 1 101 ? -12.434 -3.974 0.356 1.00 92.00 101 VAL A C 1
ATOM 820 O O . VAL A 1 101 ? -11.939 -3.268 -0.524 1.00 92.00 101 VAL A O 1
ATOM 823 N N . PRO A 1 102 ? -13.440 -3.532 1.132 1.00 91.19 102 PRO A N 1
ATOM 824 C CA . PRO A 1 102 ? -13.975 -2.183 1.007 1.00 91.19 102 PRO A CA 1
ATOM 825 C C . PRO A 1 102 ? -12.909 -1.140 1.348 1.00 91.19 102 PRO A C 1
ATOM 827 O O . PRO A 1 102 ? -12.044 -1.380 2.179 1.00 91.19 102 PRO A O 1
ATOM 830 N N . ASN A 1 103 ? -12.998 0.039 0.728 1.00 90.88 103 ASN A N 1
ATOM 831 C CA . ASN A 1 103 ? -12.132 1.186 1.034 1.00 90.88 103 ASN A CA 1
ATOM 832 C C . ASN A 1 103 ? -10.618 0.915 0.916 1.00 90.88 103 ASN A C 1
ATOM 834 O O . ASN A 1 103 ? -9.806 1.648 1.487 1.00 90.88 103 ASN A O 1
ATOM 838 N N . VAL A 1 104 ? -10.250 -0.088 0.112 1.00 92.38 104 VAL A N 1
ATOM 839 C CA . VAL A 1 104 ? -8.879 -0.358 -0.318 1.00 92.38 104 VAL A CA 1
ATOM 840 C C . VAL A 1 104 ? -8.710 0.064 -1.771 1.00 92.38 104 VAL A C 1
ATOM 842 O O . VAL A 1 104 ? -9.448 -0.374 -2.654 1.00 92.38 104 VAL A O 1
ATOM 845 N N . HIS A 1 105 ? -7.701 0.889 -2.022 1.00 92.12 105 HIS A N 1
ATOM 846 C CA . HIS A 1 105 ? -7.241 1.231 -3.357 1.00 92.12 105 HIS A CA 1
ATOM 847 C C . HIS A 1 105 ? -5.836 0.684 -3.591 1.00 92.12 105 HIS A C 1
ATOM 849 O O . HIS A 1 105 ? -5.022 0.605 -2.670 1.00 92.12 105 HIS A O 1
ATOM 855 N N . VAL A 1 106 ? -5.557 0.317 -4.837 1.00 93.12 106 VAL A N 1
ATOM 856 C CA . VAL A 1 106 ? -4.250 -0.171 -5.276 1.00 93.12 106 VAL A CA 1
ATOM 857 C C . VAL A 1 106 ? -3.878 0.598 -6.529 1.00 93.12 106 VAL A C 1
ATOM 859 O O . VAL A 1 106 ? -4.609 0.547 -7.518 1.00 93.12 106 VAL A O 1
ATOM 862 N N . CYS A 1 107 ? -2.768 1.319 -6.455 1.00 92.44 107 CYS A N 1
ATOM 863 C CA . CYS A 1 107 ? -2.164 2.037 -7.562 1.00 92.44 107 CYS A CA 1
ATOM 864 C C . CYS A 1 107 ? -0.933 1.254 -8.030 1.00 92.44 107 CYS A C 1
ATOM 866 O O . CYS A 1 107 ? -0.070 0.921 -7.213 1.00 92.44 107 CYS A O 1
ATOM 868 N N . ASP A 1 108 ? -0.884 0.948 -9.326 1.00 93.12 108 ASP A N 1
ATOM 869 C CA . ASP A 1 108 ? 0.272 0.322 -9.971 1.00 93.12 108 ASP A CA 1
ATOM 870 C C . ASP A 1 108 ? 1.493 1.259 -9.951 1.00 93.12 108 ASP A C 1
ATOM 872 O O . ASP A 1 108 ? 1.371 2.462 -9.715 1.00 93.12 108 ASP A O 1
ATOM 876 N N . ASP A 1 109 ? 2.683 0.724 -10.236 1.00 93.31 109 ASP A N 1
ATOM 877 C CA . ASP A 1 109 ? 3.886 1.542 -10.371 1.00 93.31 109 ASP A CA 1
ATOM 878 C C . ASP A 1 109 ? 3.770 2.559 -11.526 1.00 93.31 109 ASP A C 1
ATOM 880 O O . ASP A 1 109 ? 3.024 2.377 -12.496 1.00 93.31 109 ASP A O 1
ATOM 884 N N . TYR A 1 110 ? 4.568 3.630 -11.453 1.00 93.62 110 TYR A N 1
ATOM 885 C CA . TYR A 1 110 ? 4.541 4.724 -12.428 1.00 93.62 110 TYR A CA 1
ATOM 886 C C . TYR A 1 110 ? 4.693 4.260 -13.883 1.00 93.62 110 TYR A C 1
ATOM 888 O O . TYR A 1 110 ? 3.995 4.771 -14.760 1.00 93.62 110 TYR A O 1
ATOM 896 N N . GLU A 1 111 ? 5.605 3.329 -14.174 1.00 93.75 111 GLU A N 1
ATOM 897 C CA . GLU A 1 111 ? 5.850 2.909 -15.555 1.00 93.75 111 GLU A CA 1
ATOM 898 C C . GLU A 1 111 ? 4.722 2.012 -16.073 1.00 93.75 111 GLU A C 1
ATOM 900 O O . GLU A 1 111 ? 4.384 2.079 -17.260 1.00 93.75 111 GLU A O 1
ATOM 905 N N . THR A 1 112 ? 4.103 1.205 -15.209 1.00 92.38 112 THR A N 1
ATOM 906 C CA . THR A 1 112 ? 2.889 0.451 -15.546 1.00 92.38 112 THR A CA 1
ATOM 907 C C . THR A 1 112 ? 1.710 1.382 -15.806 1.00 92.38 112 THR A C 1
ATOM 909 O O . THR A 1 112 ? 1.080 1.267 -16.864 1.00 92.38 112 THR A O 1
ATOM 912 N N . GLU A 1 113 ? 1.458 2.361 -14.937 1.00 92.56 113 GLU A N 1
ATOM 913 C CA . GLU A 1 113 ? 0.366 3.321 -15.130 1.00 92.56 113 GLU A CA 1
ATOM 914 C C . GLU A 1 113 ? 0.589 4.154 -16.398 1.00 92.56 113 GLU A C 1
ATOM 916 O O . GLU A 1 113 ? -0.297 4.291 -17.240 1.00 92.56 113 GLU A O 1
ATOM 921 N N . ARG A 1 114 ? 1.821 4.619 -16.627 1.00 94.25 114 ARG A N 1
ATOM 922 C CA . ARG A 1 114 ? 2.207 5.350 -17.839 1.00 94.25 114 ARG A CA 1
ATOM 923 C C . ARG A 1 114 ? 1.958 4.550 -19.112 1.00 94.25 114 ARG A C 1
ATOM 925 O O . ARG A 1 114 ? 1.472 5.108 -20.101 1.00 94.25 114 ARG A O 1
ATOM 932 N N . ARG A 1 115 ? 2.311 3.260 -19.120 1.00 94.56 115 ARG A N 1
ATOM 933 C CA . ARG A 1 115 ? 2.047 2.358 -20.251 1.00 94.56 115 ARG A CA 1
ATOM 934 C C . ARG A 1 115 ? 0.545 2.216 -20.492 1.00 94.56 115 ARG A C 1
ATOM 936 O O . ARG A 1 115 ? 0.117 2.346 -21.638 1.00 94.56 115 ARG A O 1
ATOM 943 N N . SER A 1 116 ? -0.243 2.034 -19.435 1.00 91.56 116 SER A N 1
ATOM 9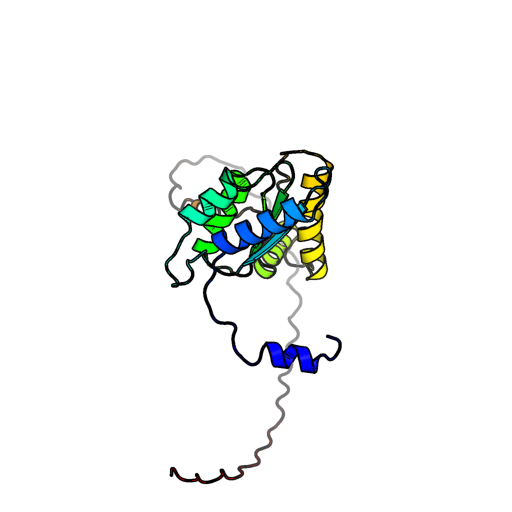44 C CA . SER A 1 116 ? -1.708 1.961 -19.507 1.00 91.56 116 SER A CA 1
ATOM 945 C C . SER A 1 116 ? -2.323 3.251 -20.053 1.00 91.56 116 SER A C 1
ATOM 947 O O . SER A 1 116 ? -3.124 3.208 -20.985 1.00 91.56 116 SER A O 1
ATOM 949 N N . MET A 1 117 ? -1.888 4.411 -19.562 1.00 93.31 117 MET A N 1
ATOM 950 C CA . MET A 1 117 ? -2.385 5.710 -20.017 1.00 93.31 117 MET A CA 1
ATOM 951 C C . MET A 1 117 ? -2.049 5.967 -21.489 1.00 93.31 117 MET A C 1
ATOM 953 O O . MET A 1 117 ? -2.907 6.404 -22.251 1.00 93.31 117 MET A O 1
ATOM 957 N N . ARG A 1 118 ? -0.840 5.621 -21.945 1.00 94.69 118 ARG A N 1
ATOM 958 C CA . ARG A 1 118 ? -0.484 5.692 -23.375 1.00 94.69 118 ARG A CA 1
ATOM 959 C C . ARG A 1 118 ? -1.254 4.704 -24.239 1.00 94.69 118 ARG A C 1
ATOM 961 O O . ARG A 1 118 ? -1.511 4.989 -25.404 1.00 94.69 118 ARG A O 1
ATOM 968 N N . HIS A 1 119 ? -1.615 3.546 -23.700 1.00 94.31 119 HIS A N 1
ATOM 969 C CA . HIS A 1 119 ? -2.450 2.597 -24.423 1.00 94.31 119 HIS A CA 1
ATOM 970 C C . HIS A 1 119 ? -3.863 3.157 -24.650 1.00 94.31 119 HIS A C 1
ATOM 972 O O . HIS A 1 119 ? -4.389 3.043 -25.753 1.00 94.31 119 HIS A O 1
ATOM 978 N N . VAL A 1 120 ? -4.444 3.812 -23.639 1.00 92.31 120 VAL A N 1
ATOM 979 C CA . VAL A 1 120 ? -5.802 4.380 -23.695 1.00 92.31 120 VAL A CA 1
ATOM 980 C C . VAL A 1 120 ? -5.860 5.683 -24.501 1.00 92.31 120 VAL A C 1
ATOM 982 O O . VAL A 1 120 ? -6.723 5.836 -25.360 1.00 92.31 120 VAL A O 1
ATOM 985 N N . TYR A 1 121 ? -4.945 6.620 -24.245 1.00 93.50 121 TYR A N 1
ATOM 986 C CA . TYR A 1 121 ? -4.965 7.973 -24.823 1.00 93.50 121 TYR A CA 1
ATOM 987 C C . TYR A 1 121 ? -4.074 8.135 -26.065 1.00 93.50 121 TYR A C 1
ATOM 989 O O . TYR A 1 121 ? -4.033 9.208 -26.669 1.00 93.50 121 TYR A O 1
ATOM 997 N N . GLY A 1 122 ? -3.368 7.075 -26.464 1.00 94.00 122 GLY A N 1
ATOM 998 C CA . GLY A 1 122 ? -2.464 7.046 -27.610 1.00 94.00 122 GLY A CA 1
ATOM 999 C C . GLY A 1 122 ? -0.985 7.177 -27.229 1.00 94.00 122 GLY A C 1
ATOM 1000 O O . GLY A 1 122 ? -0.615 7.794 -26.229 1.00 94.00 122 GLY A O 1
ATOM 1001 N N . GLY A 1 123 ? -0.107 6.609 -28.063 1.00 92.75 123 GLY A N 1
ATOM 1002 C CA . GLY A 1 123 ? 1.330 6.484 -27.769 1.00 92.75 123 GLY A CA 1
ATOM 1003 C C . GLY A 1 123 ? 2.069 7.809 -27.532 1.00 92.75 123 GLY A C 1
ATOM 1004 O O . GLY A 1 123 ? 3.084 7.826 -26.837 1.00 92.75 123 GLY A O 1
ATOM 1005 N N . ASN A 1 124 ? 1.532 8.918 -28.050 1.00 94.50 124 ASN A N 1
ATOM 1006 C CA . ASN A 1 124 ? 2.083 10.266 -27.881 1.00 94.50 124 ASN A CA 1
ATOM 1007 C C . ASN A 1 124 ? 1.598 10.975 -26.604 1.00 94.50 124 ASN A C 1
ATOM 1009 O O . ASN A 1 124 ? 2.021 12.101 -26.340 1.00 94.50 124 ASN A O 1
ATOM 1013 N N . TYR A 1 125 ? 0.723 10.348 -25.811 1.00 95.50 125 TYR A N 1
ATOM 1014 C CA . TYR A 1 125 ? 0.241 10.923 -24.563 1.00 95.50 125 TYR A CA 1
ATOM 1015 C C . TYR A 1 125 ? 1.389 11.082 -23.552 1.00 95.50 125 TYR A C 1
ATOM 1017 O O . TYR A 1 125 ? 2.141 10.141 -23.248 1.00 95.50 125 TYR A O 1
ATOM 1025 N N . GLN A 1 126 ? 1.540 12.305 -23.043 1.00 95.38 126 GLN A N 1
ATOM 1026 C CA . GLN A 1 126 ? 2.573 12.665 -22.079 1.00 95.38 126 GLN A CA 1
ATOM 1027 C C . GLN A 1 126 ? 2.042 12.504 -20.660 1.00 95.38 126 GLN A C 1
ATOM 1029 O O . GLN A 1 126 ? 1.629 13.466 -20.031 1.00 95.38 126 GLN A O 1
ATOM 1034 N N . PHE A 1 127 ? 2.070 11.273 -20.162 1.00 95.50 127 PHE A N 1
ATOM 1035 C CA . PHE A 1 127 ? 1.828 11.012 -18.750 1.00 95.50 127 PHE A CA 1
ATOM 1036 C C . PHE A 1 127 ? 3.109 11.279 -17.954 1.00 95.50 127 PHE A C 1
ATOM 1038 O O . PHE A 1 127 ? 4.144 10.650 -18.210 1.00 95.50 127 PHE A O 1
ATOM 1045 N N . THR A 1 128 ? 3.048 12.248 -17.044 1.00 96.12 128 THR A N 1
ATOM 1046 C CA . THR A 1 128 ? 4.158 12.697 -16.198 1.00 96.12 128 THR A CA 1
ATOM 1047 C C . THR A 1 128 ? 4.055 12.123 -14.784 1.00 96.12 128 THR A C 1
ATOM 1049 O O . THR A 1 128 ? 3.021 11.604 -14.369 1.00 96.12 128 THR A O 1
ATOM 1052 N N . ARG A 1 129 ? 5.126 12.250 -13.990 1.00 94.44 129 ARG A N 1
ATOM 1053 C CA . ARG A 1 129 ? 5.092 11.868 -12.565 1.00 94.44 129 ARG A CA 1
ATOM 1054 C C . ARG A 1 129 ? 4.095 12.700 -11.759 1.00 94.44 129 ARG A C 1
ATOM 1056 O O . ARG A 1 129 ? 3.498 12.185 -10.822 1.00 94.44 129 ARG A O 1
ATOM 1063 N N . THR A 1 130 ? 3.898 13.965 -12.128 1.00 94.75 130 THR A N 1
ATOM 1064 C CA . THR A 1 130 ? 2.882 14.813 -11.497 1.00 94.75 130 THR A CA 1
ATOM 1065 C C . THR A 1 130 ? 1.489 14.250 -11.749 1.00 94.75 130 THR A C 1
ATOM 1067 O O . THR A 1 130 ? 0.722 14.120 -10.799 1.00 94.75 130 THR A O 1
ATOM 1070 N N . ASP A 1 131 ? 1.192 13.834 -12.985 1.00 94.19 131 ASP A N 1
ATOM 1071 C CA . ASP A 1 131 ? -0.086 13.192 -13.319 1.00 94.19 131 ASP A CA 1
ATOM 1072 C C . ASP A 1 131 ? -0.284 11.905 -12.519 1.00 94.19 131 ASP A C 1
ATOM 1074 O O . ASP A 1 131 ? -1.369 11.667 -12.005 1.00 94.19 131 ASP A O 1
ATOM 1078 N N . TYR A 1 132 ? 0.777 11.115 -12.343 1.00 93.38 132 TYR A N 1
ATOM 1079 C CA . TYR A 1 132 ? 0.750 9.907 -11.521 1.00 93.38 132 TYR A CA 1
ATOM 1080 C C . TYR A 1 132 ? 0.418 10.183 -10.050 1.00 93.38 132 TYR A C 1
ATOM 1082 O O . TYR A 1 132 ? -0.481 9.552 -9.498 1.00 93.38 132 TYR A O 1
ATOM 1090 N N . TYR A 1 133 ? 1.083 11.150 -9.412 1.00 91.31 133 TYR A N 1
ATOM 1091 C CA . TYR A 1 133 ? 0.782 11.487 -8.017 1.00 91.31 133 TYR A CA 1
ATOM 1092 C C . TYR A 1 133 ? -0.622 12.072 -7.858 1.00 91.31 133 TYR A C 1
ATOM 1094 O O . TYR A 1 133 ? -1.323 11.729 -6.908 1.00 91.31 133 TYR A O 1
ATOM 1102 N N . ILE A 1 134 ? -1.052 12.922 -8.795 1.00 91.56 134 ILE A N 1
ATOM 1103 C CA . ILE A 1 134 ? -2.420 13.447 -8.822 1.00 91.56 134 ILE A CA 1
ATOM 1104 C C . ILE A 1 134 ? -3.407 12.293 -8.985 1.00 91.56 134 ILE A C 1
ATOM 1106 O O . ILE A 1 134 ? -4.369 12.231 -8.231 1.00 91.56 134 ILE A O 1
ATOM 1110 N N . HIS A 1 135 ? -3.157 11.356 -9.898 1.00 87.56 135 HIS A N 1
ATOM 1111 C CA . HIS A 1 135 ? -4.009 10.192 -10.114 1.00 87.56 135 HIS A CA 1
ATOM 1112 C C . HIS A 1 135 ? -4.143 9.348 -8.841 1.00 87.56 135 HIS A C 1
ATOM 1114 O O . HIS A 1 135 ? -5.263 9.100 -8.398 1.00 87.56 135 HIS A O 1
ATOM 1120 N N . ALA A 1 136 ? -3.024 9.007 -8.193 1.00 88.00 136 ALA A N 1
ATOM 1121 C CA . ALA A 1 136 ? -3.027 8.262 -6.938 1.00 88.00 136 ALA A CA 1
ATOM 1122 C C . ALA A 1 136 ? -3.810 8.997 -5.831 1.00 88.00 136 ALA A C 1
ATOM 1124 O O . ALA A 1 136 ? -4.619 8.394 -5.131 1.00 88.00 136 ALA A O 1
ATOM 1125 N N . LEU A 1 137 ? -3.630 10.313 -5.682 1.00 86.69 137 LEU A N 1
ATOM 1126 C CA . LEU A 1 137 ? -4.331 11.098 -4.659 1.00 86.69 137 LEU A CA 1
ATOM 1127 C C . LEU A 1 137 ? -5.826 11.290 -4.966 1.00 86.69 137 LEU A C 1
ATOM 1129 O O . LEU A 1 137 ? -6.657 11.213 -4.059 1.00 86.69 137 LEU A O 1
ATOM 1133 N N . PHE A 1 138 ? -6.189 11.537 -6.226 1.00 84.06 138 PHE A N 1
ATOM 1134 C CA . PHE A 1 138 ? -7.579 11.753 -6.637 1.00 84.06 138 PHE A CA 1
ATOM 1135 C C . PHE A 1 138 ? -8.406 10.471 -6.622 1.00 84.06 138 PHE A C 1
ATOM 1137 O O . PHE A 1 138 ? -9.582 10.511 -6.258 1.00 84.06 138 PHE A O 1
ATOM 1144 N N . ALA A 1 139 ? -7.801 9.331 -6.963 1.00 75.31 139 ALA A N 1
ATOM 1145 C CA . ALA A 1 139 ? -8.472 8.039 -6.877 1.00 75.31 139 ALA A CA 1
ATOM 1146 C C . ALA A 1 139 ? -8.995 7.769 -5.452 1.00 75.31 139 ALA A C 1
ATOM 1148 O O . ALA A 1 139 ? -10.088 7.231 -5.279 1.00 75.31 139 ALA A O 1
ATOM 1149 N N . LEU A 1 140 ? -8.271 8.238 -4.429 1.00 72.44 140 LEU A N 1
ATOM 1150 C CA . LEU A 1 140 ? -8.689 8.138 -3.028 1.00 72.44 140 LEU A CA 1
ATOM 1151 C C . LEU A 1 140 ? -9.792 9.119 -2.664 1.00 72.44 140 LEU A C 1
ATOM 1153 O O . LEU A 1 140 ? -10.751 8.743 -1.991 1.00 72.44 140 LEU A O 1
ATOM 1157 N N . SER A 1 141 ? -9.659 10.383 -3.071 1.00 68.44 141 SER A N 1
ATOM 1158 C CA . SER A 1 141 ? -10.591 11.435 -2.657 1.00 68.44 141 SER A CA 1
ATOM 1159 C C . SER A 1 141 ? -11.997 11.212 -3.213 1.00 68.44 141 SER A C 1
ATOM 1161 O O . SER A 1 141 ? -12.979 11.524 -2.530 1.00 68.44 141 SER A O 1
ATOM 1163 N N . PHE A 1 142 ? -12.110 10.609 -4.400 1.00 67.25 142 PHE A N 1
ATOM 1164 C CA . PHE A 1 142 ? -13.397 10.260 -4.993 1.00 67.25 142 PHE A CA 1
ATOM 1165 C C . PHE A 1 142 ? -14.119 9.166 -4.190 1.00 67.25 142 PHE A C 1
ATOM 1167 O O . PHE A 1 142 ? -15.293 9.317 -3.851 1.00 67.25 142 PHE A O 1
ATOM 1174 N N . GLN A 1 143 ? -13.400 8.111 -3.794 1.00 59.72 143 GLN A N 1
ATOM 1175 C CA . GLN A 1 143 ? -13.950 7.034 -2.965 1.00 59.72 143 GLN A CA 1
ATOM 1176 C C . GLN A 1 143 ? -14.273 7.516 -1.540 1.00 59.72 143 GLN A C 1
ATOM 1178 O O . GLN A 1 143 ? -15.295 7.147 -0.963 1.00 59.72 143 GLN A O 1
ATOM 1183 N N . PHE A 1 144 ? -13.443 8.408 -0.995 1.00 60.72 144 PHE A N 1
ATOM 1184 C CA . PHE A 1 144 ? -13.611 8.992 0.335 1.00 60.72 144 PHE A CA 1
ATOM 1185 C C . PHE A 1 144 ? -14.837 9.910 0.451 1.00 60.72 144 PHE A C 1
ATOM 1187 O O . PHE A 1 144 ? -15.546 9.863 1.460 1.00 60.72 144 PHE A O 1
ATOM 1194 N N . SER A 1 145 ? -15.071 10.753 -0.562 1.00 61.34 145 SER A N 1
ATOM 1195 C CA . SER A 1 145 ? -16.065 11.836 -0.494 1.00 61.34 145 SER A CA 1
ATOM 1196 C C . SER A 1 145 ? -17.468 11.389 -0.880 1.00 61.34 145 SER A C 1
ATOM 1198 O O . SER A 1 145 ? -18.440 11.893 -0.326 1.00 61.34 145 SER A O 1
ATOM 1200 N N . PHE A 1 146 ? -17.591 10.452 -1.819 1.00 57.88 146 PHE A N 1
ATOM 1201 C CA . PHE A 1 146 ? -18.895 10.108 -2.381 1.00 57.88 146 PHE A CA 1
ATOM 1202 C C . PHE A 1 146 ? -19.505 8.837 -1.791 1.00 57.88 146 PHE A C 1
ATOM 1204 O O . PHE A 1 146 ? -20.649 8.530 -2.112 1.00 57.88 146 PHE A O 1
ATOM 1211 N N . GLY A 1 147 ? -18.783 8.094 -0.936 1.00 51.44 147 GLY A N 1
ATOM 1212 C CA . GLY A 1 147 ? -19.289 6.843 -0.346 1.00 51.44 147 GLY A CA 1
ATOM 1213 C C . GLY A 1 147 ? -19.730 5.817 -1.396 1.00 51.44 147 GLY A C 1
ATOM 1214 O O . GLY A 1 147 ? -20.440 4.860 -1.097 1.00 51.44 147 GLY A O 1
ATOM 1215 N N . VAL A 1 148 ? -19.338 6.040 -2.649 1.00 47.41 148 VAL A N 1
ATOM 1216 C CA . VAL A 1 148 ? -19.685 5.202 -3.774 1.00 47.41 148 VAL A CA 1
ATOM 1217 C C . VAL A 1 148 ? -18.690 4.059 -3.795 1.00 47.41 148 VAL A C 1
ATOM 1219 O O . VAL A 1 148 ? -17.521 4.229 -4.123 1.00 47.41 148 VAL A O 1
ATOM 1222 N N . ASN A 1 149 ? -19.197 2.857 -3.542 1.00 44.75 149 ASN A N 1
ATOM 1223 C CA . ASN A 1 149 ? -18.553 1.613 -3.968 1.00 44.75 149 ASN A CA 1
ATOM 1224 C C . ASN A 1 149 ? -18.634 1.445 -5.504 1.00 44.75 149 ASN A C 1
ATOM 1226 O O . ASN A 1 149 ? -18.511 0.346 -6.042 1.00 44.75 149 ASN A O 1
ATOM 1230 N N . THR A 1 150 ? -18.915 2.531 -6.233 1.00 41.22 150 THR A N 1
ATOM 1231 C CA . THR A 1 150 ? -18.932 2.557 -7.684 1.00 41.22 150 THR A CA 1
ATOM 1232 C C . THR A 1 150 ? -17.491 2.545 -8.150 1.00 41.22 150 THR A C 1
ATOM 1234 O O . THR A 1 150 ? -16.806 3.563 -8.177 1.00 41.22 150 THR A O 1
ATOM 1237 N N . PHE A 1 151 ? -17.071 1.332 -8.485 1.00 45.16 151 PHE A N 1
ATOM 1238 C CA . PHE A 1 151 ? -15.929 0.962 -9.298 1.00 45.16 151 PHE A CA 1
ATOM 1239 C C . PHE A 1 151 ? -15.745 1.962 -10.452 1.00 45.16 151 PHE A C 1
ATOM 1241 O O . PHE A 1 151 ? -16.299 1.791 -11.539 1.00 45.16 151 PHE A O 1
ATOM 1248 N N . PHE A 1 152 ? -15.001 3.047 -10.223 1.00 40.09 152 PHE A N 1
ATOM 1249 C CA . PHE A 1 152 ? -14.568 3.897 -11.320 1.00 40.09 152 PHE A CA 1
ATOM 1250 C C . PHE A 1 152 ? -13.510 3.099 -12.067 1.00 40.09 152 PHE A C 1
ATOM 1252 O O . PHE A 1 152 ? -12.380 2.924 -11.617 1.00 40.09 152 PHE A O 1
ATOM 1259 N N . HIS A 1 153 ? -13.941 2.546 -13.196 1.00 42.62 153 HIS A N 1
ATOM 1260 C CA . HIS A 1 153 ? -13.164 1.727 -14.113 1.00 42.62 153 HIS A CA 1
ATOM 1261 C C . HIS A 1 153 ? -12.159 2.592 -14.900 1.00 42.62 153 HIS A C 1
ATOM 1263 O O . HIS A 1 153 ? -12.013 2.444 -16.111 1.00 42.62 153 HIS A O 1
ATOM 1269 N N . PHE A 1 154 ? -11.483 3.530 -14.231 1.00 40.78 154 PHE A N 1
ATOM 1270 C CA . PHE A 1 154 ? -10.282 4.148 -14.767 1.00 40.78 154 PHE A CA 1
ATOM 1271 C C . PHE A 1 154 ? -9.138 3.153 -14.536 1.00 40.78 154 PHE A C 1
ATOM 1273 O O . PHE A 1 154 ? -8.865 2.741 -13.412 1.00 40.78 154 PHE A O 1
ATOM 1280 N N . THR A 1 155 ? -8.608 2.664 -15.657 1.00 46.31 155 THR A N 1
ATOM 1281 C CA . THR A 1 155 ? -7.369 1.887 -15.791 1.00 46.31 155 THR A CA 1
ATOM 1282 C C . THR A 1 155 ? -7.220 0.634 -14.922 1.00 46.31 155 THR A C 1
ATOM 1284 O O . THR A 1 155 ? -6.642 0.645 -13.845 1.00 46.31 155 THR A O 1
ATOM 1287 N N . THR A 1 156 ? -7.651 -0.518 -15.459 1.00 44.53 156 THR A N 1
ATOM 1288 C CA . THR A 1 156 ? -6.839 -1.762 -15.466 1.00 44.53 156 THR A CA 1
ATOM 1289 C C . THR A 1 156 ? -7.443 -2.778 -16.439 1.00 44.53 156 THR A C 1
ATOM 1291 O O . THR A 1 156 ? -8.233 -3.645 -16.086 1.00 44.53 156 THR A O 1
ATOM 1294 N N . HIS A 1 157 ? -7.043 -2.707 -17.709 1.00 41.28 157 HIS A N 1
ATOM 1295 C CA . HIS A 1 157 ? -7.328 -3.741 -18.717 1.00 41.28 157 HIS A CA 1
ATOM 1296 C C . HIS A 1 157 ? -6.401 -4.974 -18.565 1.00 41.28 157 HIS A C 1
ATOM 1298 O O . HIS A 1 157 ? -6.092 -5.657 -19.542 1.00 41.28 157 HIS A O 1
ATOM 1304 N N . ARG A 1 158 ? -5.908 -5.264 -17.352 1.00 47.19 158 ARG A N 1
ATOM 1305 C CA . ARG A 1 158 ? -4.830 -6.247 -17.139 1.00 47.19 158 ARG A CA 1
ATOM 1306 C C . ARG A 1 158 ? -5.320 -7.701 -17.102 1.00 47.19 158 ARG A C 1
ATOM 1308 O O . ARG A 1 158 ? -4.532 -8.600 -17.370 1.00 47.19 158 ARG A O 1
ATOM 1315 N N . THR A 1 159 ? -6.611 -7.964 -16.891 1.00 42.06 159 THR A N 1
ATOM 1316 C CA . THR A 1 159 ? -7.119 -9.340 -16.709 1.00 42.06 159 THR A CA 1
ATOM 1317 C C . THR A 1 159 ? -7.437 -10.115 -17.994 1.00 42.06 159 THR A C 1
ATOM 1319 O O . THR A 1 159 ? -7.979 -11.207 -17.898 1.00 42.06 159 THR A O 1
ATOM 1322 N N . ASN A 1 160 ? -7.118 -9.629 -19.205 1.00 40.00 160 ASN A N 1
ATOM 1323 C CA . ASN A 1 160 ? -7.527 -10.359 -20.424 1.00 40.00 160 ASN A CA 1
ATOM 1324 C C . ASN A 1 160 ? -6.541 -10.369 -21.610 1.00 40.00 160 ASN A C 1
ATOM 1326 O O . ASN A 1 160 ? -6.894 -10.814 -22.702 1.00 40.00 160 ASN A O 1
ATOM 1330 N N . LEU A 1 161 ? -5.295 -9.904 -21.444 1.00 40.59 161 LEU A N 1
ATOM 1331 C CA . LEU A 1 161 ? -4.356 -9.857 -22.577 1.00 40.59 161 LEU A CA 1
ATOM 1332 C C . LEU A 1 161 ? -3.669 -11.206 -22.870 1.00 40.59 161 LEU A C 1
ATOM 1334 O O . LEU A 1 161 ? -3.332 -11.472 -24.021 1.00 40.59 161 LEU A O 1
ATOM 1338 N N . LYS A 1 162 ? -3.500 -12.088 -21.872 1.00 41.59 162 LYS A N 1
ATOM 1339 C CA . LYS A 1 162 ? -2.940 -13.436 -22.101 1.00 41.59 162 LYS A CA 1
ATOM 1340 C C . LYS A 1 162 ? -3.960 -14.418 -22.692 1.00 41.59 162 LYS A C 1
ATOM 1342 O O . LYS A 1 162 ? -3.586 -15.200 -23.559 1.00 41.59 162 LYS A O 1
ATOM 1347 N N . GLU A 1 163 ? -5.240 -14.334 -22.324 1.00 39.78 163 GLU A N 1
ATOM 1348 C CA . GLU A 1 163 ? -6.277 -15.224 -22.880 1.00 39.78 163 GLU A CA 1
ATOM 1349 C C . GLU A 1 163 ? -6.693 -14.845 -24.312 1.00 39.78 163 GLU A C 1
ATOM 1351 O O . GLU A 1 163 ? -6.930 -15.728 -25.138 1.00 39.78 163 GLU A O 1
ATOM 1356 N N . ARG A 1 164 ? -6.694 -13.552 -24.677 1.00 32.69 164 ARG A N 1
ATOM 1357 C CA . ARG A 1 164 ? -7.055 -13.129 -26.047 1.00 32.69 164 ARG A CA 1
ATOM 1358 C C . ARG A 1 164 ? -5.948 -13.315 -27.085 1.00 32.69 164 ARG A C 1
ATOM 1360 O O . ARG A 1 164 ? -6.265 -13.398 -28.267 1.00 32.69 164 ARG A O 1
ATOM 1367 N N . MET A 1 165 ? -4.679 -13.429 -26.686 1.00 36.56 165 MET A N 1
ATOM 1368 C CA . MET A 1 165 ? -3.589 -13.722 -27.633 1.00 36.56 165 MET A CA 1
ATOM 1369 C C . MET A 1 165 ? -3.368 -15.224 -27.878 1.00 36.56 165 MET A C 1
ATOM 1371 O O . MET A 1 165 ? -2.713 -15.578 -28.854 1.00 36.56 165 MET A O 1
ATOM 1375 N N . GLY A 1 166 ? -3.952 -16.109 -27.059 1.00 34.72 166 GLY A N 1
ATOM 1376 C CA . GLY A 1 166 ? -3.870 -17.566 -27.242 1.00 34.72 166 GLY A CA 1
ATOM 1377 C C . GLY A 1 166 ? -4.933 -18.175 -28.167 1.00 34.72 166 GLY A C 1
ATOM 1378 O O . GLY A 1 166 ? -4.723 -19.268 -28.679 1.00 34.72 166 GLY A O 1
ATOM 1379 N N . ASN A 1 167 ? -6.045 -17.474 -28.422 1.00 38.25 167 ASN A N 1
ATOM 1380 C CA . ASN A 1 167 ? -7.219 -18.042 -29.108 1.00 38.25 167 ASN A CA 1
ATOM 1381 C C . ASN A 1 167 ? -7.548 -17.431 -30.486 1.00 38.25 167 ASN A C 1
ATOM 1383 O O . ASN A 1 167 ? -8.570 -17.771 -31.074 1.00 38.25 167 ASN A O 1
ATOM 1387 N N . CYS A 1 168 ? -6.692 -16.568 -31.044 1.00 36.75 168 CYS A N 1
ATOM 1388 C CA . CYS A 1 168 ? -6.929 -15.961 -32.366 1.00 36.75 168 CYS A CA 1
ATOM 1389 C C . CYS A 1 168 ? -6.380 -16.763 -33.566 1.00 36.75 168 CYS A C 1
ATOM 1391 O O . CYS A 1 168 ? -6.544 -16.314 -34.697 1.00 36.75 168 CYS A O 1
ATOM 1393 N N . CYS A 1 169 ? -5.762 -17.936 -33.366 1.00 40.97 169 CYS A N 1
ATOM 1394 C CA . CYS A 1 169 ? -5.109 -18.685 -34.457 1.00 40.97 169 CYS A CA 1
ATOM 1395 C C . CYS A 1 169 ? -5.659 -20.098 -34.732 1.00 40.97 169 CYS A C 1
ATOM 1397 O O . CYS A 1 169 ? -5.088 -20.818 -35.547 1.00 40.97 169 CYS A O 1
ATOM 1399 N N . SER A 1 170 ? -6.774 -20.510 -34.127 1.00 43.56 170 SER A N 1
ATOM 1400 C CA . SER A 1 170 ? -7.330 -21.862 -34.305 1.00 43.56 170 SER A CA 1
ATOM 1401 C C . SER A 1 170 ? -8.833 -21.839 -34.593 1.00 43.56 170 SER A C 1
ATOM 1403 O O . SER A 1 170 ? -9.647 -22.308 -33.806 1.00 43.56 170 SER A O 1
ATOM 1405 N N . GLY A 1 171 ? -9.222 -21.304 -35.754 1.00 35.28 171 GLY A N 1
ATOM 1406 C CA . GLY A 1 171 ? -10.624 -21.364 -36.176 1.00 35.28 171 GLY A CA 1
ATOM 1407 C C . GLY A 1 171 ? -10.937 -20.655 -37.487 1.00 35.28 171 GLY A C 1
ATOM 1408 O O . GLY A 1 171 ? -11.721 -19.715 -37.492 1.00 35.28 171 GLY A O 1
ATOM 1409 N N . LEU A 1 172 ? -10.347 -21.092 -38.604 1.00 37.28 172 LEU A N 1
ATOM 1410 C CA . LEU A 1 172 ? -10.774 -20.674 -39.947 1.00 37.28 172 LEU A CA 1
ATOM 1411 C C . LEU A 1 172 ? -10.905 -21.894 -40.874 1.00 37.28 172 LEU A C 1
ATOM 1413 O O . LEU A 1 172 ? -10.029 -22.238 -41.660 1.00 37.28 172 LEU A O 1
ATOM 1417 N N . GLN A 1 173 ? -12.050 -22.552 -40.724 1.00 39.59 173 GLN A N 1
ATOM 1418 C CA . GLN A 1 173 ? -12.732 -23.459 -41.652 1.00 39.59 173 GLN A CA 1
ATOM 1419 C C . GLN A 1 173 ? -14.226 -23.205 -41.365 1.00 39.59 173 GLN A C 1
ATOM 1421 O O . GLN A 1 173 ? -14.596 -23.211 -40.199 1.00 39.59 173 GLN A O 1
ATOM 1426 N N . LYS A 1 174 ? -15.150 -22.920 -42.284 1.00 43.41 174 LYS A N 1
ATOM 1427 C CA . LYS A 1 174 ? -15.260 -23.004 -43.746 1.00 43.41 174 LYS A CA 1
ATOM 1428 C C . LYS A 1 174 ? -16.326 -21.981 -44.210 1.00 43.41 174 LYS A C 1
ATOM 1430 O O . LYS A 1 174 ? -16.972 -21.342 -43.390 1.00 43.41 174 LYS A O 1
ATOM 1435 N N . ASP A 1 175 ? -16.532 -21.968 -45.526 1.00 39.50 175 ASP A N 1
ATOM 1436 C CA . ASP A 1 175 ? -17.756 -21.610 -46.260 1.00 39.50 175 ASP A CA 1
ATOM 1437 C C . ASP A 1 175 ? -17.813 -20.211 -46.882 1.00 39.50 175 ASP A C 1
ATOM 1439 O O . ASP A 1 175 ? -17.941 -19.175 -46.236 1.00 39.50 175 ASP A O 1
ATOM 1443 N N . GLY A 1 176 ? -17.707 -20.219 -48.213 1.00 44.22 176 GLY A N 1
ATOM 1444 C CA . GLY A 1 176 ? -17.828 -19.047 -49.057 1.00 44.22 176 GLY A CA 1
ATOM 1445 C C . GLY A 1 176 ? -19.272 -18.662 -49.362 1.00 44.22 176 GLY A C 1
ATOM 1446 O O . GLY A 1 176 ? -20.192 -19.464 -49.217 1.00 44.22 176 GLY A O 1
ATOM 1447 N N . LYS A 1 177 ? -19.425 -17.431 -49.864 1.00 44.12 177 LYS A N 1
ATOM 1448 C CA . LYS A 1 177 ? -20.314 -17.027 -50.968 1.00 44.12 177 LYS A CA 1
ATOM 1449 C C . LYS A 1 177 ? -20.178 -15.516 -51.213 1.00 44.12 177 LYS A C 1
ATOM 1451 O O . LYS A 1 177 ? -20.468 -14.714 -50.339 1.00 44.12 177 LYS A O 1
ATOM 1456 N N . ASN A 1 178 ? -19.733 -15.182 -52.425 1.00 52.97 178 ASN A N 1
ATOM 1457 C CA . ASN A 1 178 ? -20.077 -14.012 -53.244 1.00 52.97 178 ASN A CA 1
ATOM 1458 C C . ASN A 1 178 ? -20.359 -12.684 -52.515 1.00 52.97 178 ASN A C 1
ATOM 1460 O O . ASN A 1 178 ? -21.514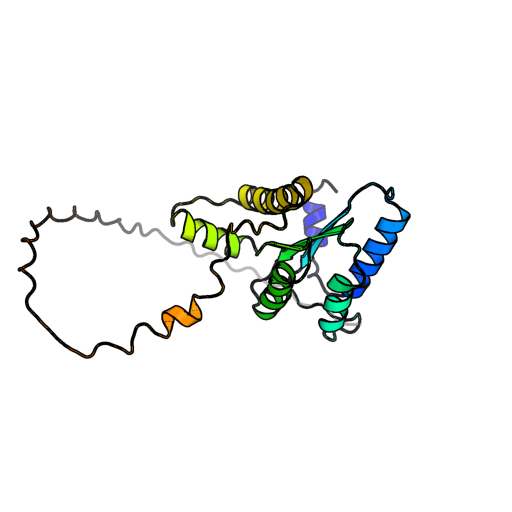 -12.324 -52.294 1.00 52.97 178 ASN A O 1
ATOM 1464 N N . GLY A 1 179 ? -19.298 -11.919 -52.249 1.00 61.09 179 GLY A N 1
ATOM 1465 C CA . GLY A 1 179 ? -19.377 -10.474 -52.017 1.00 61.09 179 GLY A CA 1
ATOM 1466 C C . GLY A 1 179 ? -18.920 -9.691 -53.260 1.00 61.09 179 GLY A C 1
ATOM 1467 O O . GLY A 1 179 ? -18.121 -10.222 -54.037 1.00 61.09 179 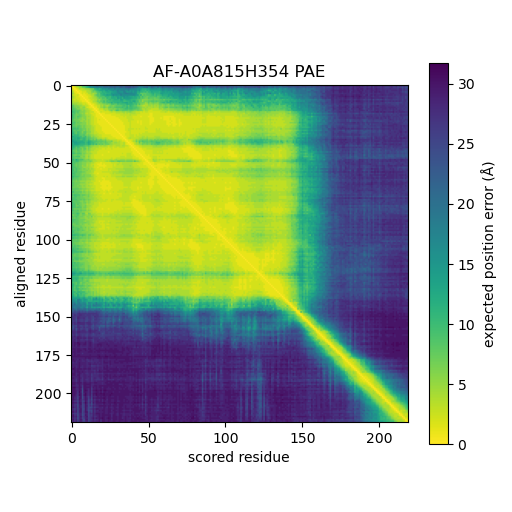GLY A O 1
ATOM 1468 N N . PRO A 1 180 ? -19.423 -8.462 -53.480 1.00 65.12 180 PRO A N 1
ATOM 1469 C CA . PRO A 1 180 ? -19.022 -7.618 -54.607 1.00 65.12 180 PRO A CA 1
ATOM 1470 C C . PRO A 1 180 ? -17.521 -7.280 -54.557 1.00 65.12 180 PRO A C 1
ATOM 1472 O O . PRO A 1 180 ? -16.946 -7.222 -53.464 1.00 65.12 180 PRO A O 1
ATOM 1475 N N . PRO A 1 181 ? -16.873 -7.060 -55.718 1.00 72.88 181 PRO A N 1
ATOM 1476 C CA . PRO A 1 181 ? -15.452 -6.744 -55.766 1.00 72.88 181 PRO A CA 1
ATOM 1477 C C . PRO A 1 181 ? -15.161 -5.435 -55.013 1.00 72.88 181 PRO A C 1
ATOM 1479 O O . PRO A 1 181 ? -15.965 -4.500 -55.069 1.00 72.88 181 PRO A O 1
ATOM 1482 N N . PRO A 1 182 ? -14.028 -5.355 -54.294 1.00 67.38 182 PRO A N 1
ATOM 1483 C CA . PRO A 1 182 ? -13.634 -4.140 -53.597 1.00 67.38 182 PRO A CA 1
ATOM 1484 C C . PRO A 1 182 ? -13.377 -3.005 -54.603 1.00 67.38 182 PRO A C 1
ATOM 1486 O O . PRO A 1 182 ? -12.878 -3.270 -55.698 1.00 67.38 182 PRO A O 1
ATOM 1489 N N . PRO A 1 183 ? -13.691 -1.746 -54.249 1.00 62.50 183 PRO A N 1
ATOM 1490 C CA . PRO A 1 183 ? -13.397 -0.605 -55.104 1.00 62.50 183 PRO A CA 1
ATOM 1491 C C . PRO A 1 183 ? -11.885 -0.448 -55.298 1.00 62.50 183 PRO A C 1
ATOM 1493 O O . PRO A 1 183 ? -11.101 -0.648 -54.364 1.00 62.50 183 PRO A O 1
ATOM 1496 N N . ASP A 1 184 ? -11.499 -0.076 -56.520 1.00 60.38 184 ASP A N 1
ATOM 1497 C CA . ASP A 1 184 ? -10.117 0.147 -56.929 1.00 60.38 184 ASP A CA 1
ATOM 1498 C C . ASP A 1 184 ? -9.385 1.064 -55.943 1.00 60.38 184 ASP A C 1
ATOM 1500 O O . ASP A 1 184 ? -9.763 2.218 -55.712 1.00 60.38 184 ASP A O 1
ATOM 1504 N N . ARG A 1 185 ? -8.295 0.543 -55.368 1.00 52.78 185 ARG A N 1
ATOM 1505 C CA . ARG A 1 185 ? -7.318 1.349 -54.636 1.00 52.78 185 ARG A CA 1
ATOM 1506 C C . ARG A 1 185 ? -6.706 2.340 -55.618 1.00 52.78 185 ARG A C 1
ATOM 1508 O O . ARG A 1 185 ? -5.785 1.996 -56.355 1.00 52.78 185 ARG A O 1
ATOM 1515 N N . GLN A 1 186 ? -7.190 3.578 -55.590 1.00 57.47 186 GLN A N 1
ATOM 1516 C CA . GLN A 1 186 ? -6.470 4.700 -56.173 1.00 57.47 186 GLN A CA 1
ATOM 1517 C C . GLN A 1 186 ? -5.084 4.754 -55.526 1.00 57.47 186 GLN A C 1
ATOM 1519 O O . GLN A 1 186 ? -4.940 4.884 -54.309 1.00 57.47 186 GLN A O 1
ATOM 1524 N N . SER A 1 187 ? -4.067 4.580 -56.363 1.00 58.22 187 SER A N 1
ATOM 1525 C CA . SER A 1 187 ? -2.661 4.740 -56.033 1.00 58.22 187 SER A CA 1
ATOM 1526 C C . SER A 1 187 ? -2.436 6.143 -55.478 1.00 58.22 187 SER A C 1
ATOM 1528 O O . SER A 1 187 ? -2.428 7.121 -56.226 1.00 58.22 187 SER A O 1
ATOM 1530 N N . GLY A 1 188 ? -2.280 6.241 -54.159 1.00 72.06 188 GLY A N 1
ATOM 1531 C CA . GLY A 1 188 ? -1.790 7.457 -53.526 1.00 72.06 188 GLY A CA 1
ATOM 1532 C C . GLY A 1 188 ? -0.389 7.810 -54.046 1.00 72.06 188 GLY A C 1
ATOM 1533 O O . GLY A 1 188 ? 0.344 6.916 -54.486 1.00 72.06 188 GLY A O 1
ATOM 1534 N N . PRO A 1 189 ? -0.013 9.099 -54.023 1.00 73.62 189 PRO A N 1
ATOM 1535 C CA . PRO A 1 189 ? 1.301 9.538 -54.471 1.00 73.62 189 PRO A CA 1
ATOM 1536 C C . PRO A 1 189 ? 2.414 8.839 -53.671 1.00 73.62 189 PRO A C 1
ATOM 1538 O O . PRO A 1 189 ? 2.233 8.566 -52.479 1.00 73.62 189 PRO A O 1
ATOM 1541 N N . PRO A 1 190 ? 3.560 8.538 -54.308 1.00 75.88 190 PRO A N 1
ATOM 1542 C CA . PRO A 1 190 ? 4.676 7.886 -53.638 1.00 75.88 190 PRO A CA 1
ATOM 1543 C C . PRO A 1 190 ? 5.177 8.737 -52.459 1.00 75.88 190 PRO A C 1
ATOM 1545 O O . PRO A 1 190 ? 5.129 9.970 -52.522 1.00 75.88 190 PRO A O 1
ATOM 1548 N N . PRO A 1 191 ? 5.665 8.098 -51.382 1.00 73.31 191 PRO A N 1
ATOM 1549 C CA . PRO A 1 191 ? 6.221 8.814 -50.244 1.00 73.31 191 PRO A CA 1
ATOM 1550 C C . PRO A 1 191 ? 7.421 9.675 -50.675 1.00 73.31 191 PRO A C 1
ATOM 1552 O O . PRO A 1 191 ? 8.172 9.282 -51.573 1.00 73.31 191 PRO A O 1
ATOM 1555 N N . PRO A 1 192 ? 7.626 10.846 -50.045 1.00 72.81 192 PRO A N 1
ATOM 1556 C CA . PRO A 1 192 ? 8.761 11.703 -50.348 1.00 72.81 192 PRO A CA 1
ATOM 1557 C C . PRO A 1 192 ? 10.091 11.001 -50.018 1.00 72.81 192 PRO A C 1
ATOM 1559 O O . PRO A 1 192 ? 10.151 10.201 -49.078 1.00 72.81 192 PRO A O 1
ATOM 1562 N N . PRO A 1 193 ? 11.169 11.304 -50.763 1.00 67.06 193 PRO A N 1
ATOM 1563 C CA . PRO A 1 193 ? 12.471 10.688 -50.556 1.00 67.06 193 PRO A CA 1
ATOM 1564 C C . PRO A 1 193 ? 13.007 10.999 -49.156 1.00 67.06 193 PRO A C 1
ATOM 1566 O O . PRO A 1 193 ? 13.064 12.153 -48.724 1.00 67.06 193 PRO A O 1
ATOM 1569 N N . VAL A 1 194 ? 13.417 9.942 -48.454 1.00 68.69 194 VAL A N 1
ATOM 1570 C CA . VAL A 1 194 ? 14.096 10.020 -47.160 1.00 68.69 194 VAL A CA 1
ATOM 1571 C C . VAL A 1 194 ? 15.428 10.740 -47.372 1.00 68.69 194 VAL A C 1
ATOM 1573 O O . VAL A 1 194 ? 16.305 10.236 -48.070 1.00 68.69 194 VAL A O 1
ATOM 1576 N N . ARG A 1 195 ? 15.579 11.938 -46.792 1.00 58.09 195 ARG A N 1
ATOM 1577 C CA . ARG A 1 195 ? 16.875 12.626 -46.732 1.00 58.09 195 ARG A CA 1
ATOM 1578 C C . ARG A 1 195 ? 17.816 11.794 -45.866 1.00 58.09 195 ARG A C 1
ATOM 1580 O O . ARG A 1 195 ? 17.555 11.622 -44.675 1.00 58.09 195 ARG A O 1
ATOM 1587 N N . GLY A 1 196 ? 18.876 11.282 -46.488 1.00 49.12 196 GLY A N 1
ATOM 1588 C CA . GLY A 1 196 ? 19.997 10.656 -45.799 1.00 49.12 196 GLY A CA 1
ATOM 1589 C C . GLY A 1 196 ? 20.535 11.603 -44.733 1.00 49.12 196 GLY A C 1
ATOM 1590 O O . GLY A 1 196 ? 20.701 12.796 -44.986 1.00 49.12 196 GLY A O 1
ATOM 1591 N N . ARG A 1 197 ? 20.716 11.084 -43.519 1.00 51.41 197 ARG A N 1
ATOM 1592 C CA . ARG A 1 197 ? 21.526 11.758 -42.511 1.00 51.41 197 ARG A CA 1
ATOM 1593 C C . ARG A 1 197 ? 22.967 11.404 -42.813 1.00 51.41 197 ARG A C 1
ATOM 1595 O O . ARG A 1 197 ? 23.302 10.225 -42.832 1.00 51.41 197 ARG A O 1
ATOM 1602 N N . ASP A 1 198 ? 23.744 12.439 -43.077 1.00 52.50 198 ASP A N 1
ATOM 1603 C CA . ASP A 1 198 ? 25.182 12.365 -43.237 1.00 52.50 198 ASP A CA 1
ATOM 1604 C C . ASP A 1 198 ? 25.830 11.849 -41.946 1.00 52.50 198 ASP A C 1
ATOM 1606 O O . ASP A 1 198 ? 25.551 12.326 -40.840 1.00 52.50 198 ASP A O 1
ATOM 1610 N N . ASP A 1 199 ? 26.671 10.834 -42.123 1.00 51.94 199 ASP A N 1
ATOM 1611 C CA . ASP A 1 199 ? 27.566 10.270 -41.125 1.00 51.94 199 ASP A CA 1
ATOM 1612 C C . ASP A 1 199 ? 28.712 11.255 -40.851 1.00 51.94 199 ASP A C 1
ATOM 1614 O O . ASP A 1 199 ? 29.716 11.275 -41.565 1.00 51.94 199 ASP A O 1
ATOM 1618 N N . ASP A 1 200 ? 28.595 12.061 -39.793 1.00 60.25 200 ASP A N 1
ATOM 1619 C CA . ASP A 1 200 ? 29.718 12.866 -39.308 1.00 60.25 200 ASP A CA 1
ATOM 1620 C C . ASP A 1 200 ? 30.595 12.061 -38.341 1.00 60.25 200 ASP A C 1
ATOM 1622 O O . ASP A 1 200 ? 30.422 12.013 -37.122 1.00 60.25 200 ASP A O 1
ATOM 1626 N N . ASN A 1 201 ? 31.585 11.434 -38.965 1.00 51.91 201 ASN A N 1
ATOM 1627 C CA . ASN A 1 201 ? 32.765 10.816 -38.390 1.00 51.91 201 ASN A CA 1
ATOM 1628 C C . ASN A 1 201 ? 33.766 11.899 -37.921 1.00 51.91 201 ASN A C 1
ATOM 1630 O O . ASN A 1 201 ? 34.459 12.517 -38.730 1.00 51.91 201 ASN A O 1
ATOM 1634 N N . ARG A 1 202 ? 33.880 12.123 -36.608 1.00 53.66 202 ARG A N 1
ATOM 1635 C CA . ARG A 1 202 ? 35.043 12.748 -35.939 1.00 53.66 202 ARG A CA 1
ATOM 1636 C C . ARG A 1 202 ? 35.239 11.983 -34.631 1.00 53.66 202 ARG A C 1
ATOM 1638 O O . ARG A 1 202 ? 34.310 11.887 -33.845 1.00 53.66 202 ARG A O 1
ATOM 1645 N N . GLY A 1 203 ? 36.356 11.325 -34.361 1.00 45.28 203 GLY A N 1
ATOM 1646 C CA . GLY A 1 203 ? 37.730 11.805 -34.464 1.00 45.28 203 GLY A CA 1
ATOM 1647 C C . GLY A 1 203 ? 38.291 11.695 -33.044 1.00 45.28 203 GLY A C 1
ATOM 1648 O O . GLY A 1 203 ? 37.779 12.345 -32.141 1.00 45.28 203 GLY A O 1
ATOM 1649 N N . GLY A 1 204 ? 39.222 10.763 -32.836 1.00 45.09 204 GLY A N 1
ATOM 1650 C CA . GLY A 1 204 ? 39.591 10.254 -31.514 1.00 45.09 204 GLY A CA 1
ATOM 1651 C C . GLY A 1 204 ? 40.426 11.179 -30.629 1.00 45.09 204 GLY A C 1
ATOM 1652 O O . GLY A 1 204 ? 40.944 12.200 -31.071 1.00 45.09 204 GLY A O 1
ATOM 1653 N N . ASP A 1 205 ? 40.625 10.727 -29.390 1.00 52.06 205 ASP A N 1
ATOM 1654 C CA . ASP A 1 205 ? 41.754 11.125 -28.549 1.00 52.06 205 ASP A CA 1
ATOM 1655 C C . ASP A 1 205 ? 42.168 9.953 -27.629 1.00 52.06 205 ASP A C 1
ATOM 1657 O O . ASP A 1 205 ? 41.341 9.467 -26.850 1.00 52.06 205 ASP A O 1
ATOM 1661 N N . PRO A 1 206 ? 43.410 9.436 -27.725 1.00 63.22 206 PRO A N 1
ATOM 1662 C CA . PRO A 1 206 ? 43.960 8.451 -26.806 1.00 63.22 206 PRO A CA 1
ATOM 1663 C C . PRO A 1 206 ? 44.989 9.109 -25.877 1.00 63.22 206 PRO A C 1
ATOM 1665 O O . PRO A 1 206 ? 46.053 9.515 -26.335 1.00 63.22 206 PRO A O 1
ATOM 1668 N N . ARG A 1 207 ? 44.709 9.172 -24.571 1.00 53.97 207 ARG A N 1
ATOM 1669 C CA . ARG A 1 207 ? 45.651 9.478 -23.466 1.00 53.97 207 ARG A CA 1
ATOM 1670 C C . ARG A 1 207 ? 44.851 9.373 -22.156 1.00 53.97 207 ARG A C 1
ATOM 1672 O O . ARG A 1 207 ? 43.751 9.889 -22.085 1.00 53.97 207 ARG A O 1
ATOM 1679 N N . GLY A 1 208 ? 45.282 8.742 -21.073 1.00 50.91 208 GLY A N 1
ATOM 1680 C CA . GLY A 1 208 ? 46.534 8.089 -20.741 1.00 50.91 208 GLY A CA 1
ATOM 1681 C C . GLY A 1 208 ? 46.359 7.326 -19.422 1.00 50.91 208 GLY A C 1
ATOM 1682 O O . GLY A 1 208 ? 45.447 7.598 -18.641 1.00 50.91 208 GLY A O 1
ATOM 1683 N N . GLY A 1 209 ? 47.223 6.335 -19.211 1.00 48.69 209 GLY A N 1
ATOM 1684 C CA . GLY A 1 209 ? 47.301 5.580 -17.967 1.00 48.69 209 GLY A CA 1
ATOM 1685 C C . GLY A 1 209 ? 47.886 6.401 -16.816 1.00 48.69 209 GLY A C 1
ATOM 1686 O O . GLY A 1 209 ? 48.705 7.295 -17.018 1.00 48.69 209 GLY A O 1
ATOM 1687 N N . GLY A 1 210 ? 47.489 6.036 -15.600 1.00 50.62 210 GLY A N 1
ATOM 1688 C CA . GLY A 1 210 ? 48.088 6.479 -14.346 1.00 50.62 210 GLY A CA 1
ATOM 1689 C C . GLY A 1 210 ? 47.981 5.365 -13.293 1.00 50.62 210 GLY A C 1
ATOM 1690 O O . GLY A 1 210 ? 47.026 4.590 -13.344 1.00 50.62 210 GLY A O 1
ATOM 1691 N N . PRO A 1 211 ? 48.974 5.220 -12.397 1.00 60.53 211 PRO A N 1
ATOM 1692 C CA . PRO A 1 211 ? 49.260 3.978 -11.682 1.00 60.53 211 PRO A CA 1
ATOM 1693 C C . PRO A 1 211 ? 48.472 3.829 -10.372 1.00 60.53 211 PRO A C 1
ATOM 1695 O O . PRO A 1 211 ? 48.127 4.811 -9.717 1.00 60.53 211 PRO A O 1
ATOM 1698 N N . GLY A 1 212 ? 48.224 2.577 -9.978 1.00 49.59 212 GLY A N 1
ATOM 1699 C CA . GLY A 1 212 ? 47.576 2.225 -8.712 1.00 49.59 212 GLY A CA 1
ATOM 1700 C C . GLY A 1 212 ? 48.481 2.395 -7.482 1.00 49.59 212 GLY A C 1
ATOM 1701 O O . GLY A 1 212 ? 49.706 2.425 -7.619 1.00 49.59 212 GLY A O 1
ATOM 1702 N N . PRO A 1 213 ? 47.911 2.446 -6.265 1.00 67.19 213 PRO A N 1
ATOM 1703 C CA . PRO A 1 213 ? 48.680 2.324 -5.041 1.00 67.19 213 PRO A CA 1
ATOM 1704 C C . PRO A 1 213 ? 48.641 0.904 -4.465 1.00 67.19 213 PRO A C 1
ATOM 1706 O O . PRO A 1 213 ? 47.606 0.242 -4.378 1.00 67.19 213 PRO A O 1
ATOM 1709 N N . ALA A 1 214 ? 49.837 0.487 -4.061 1.00 55.69 214 ALA A N 1
ATOM 1710 C CA . ALA A 1 214 ? 50.170 -0.723 -3.336 1.00 55.69 214 ALA A CA 1
ATOM 1711 C C . ALA A 1 214 ? 49.503 -0.795 -1.950 1.00 55.69 214 ALA A C 1
ATOM 1713 O O . ALA A 1 214 ? 49.197 0.217 -1.320 1.00 55.69 214 ALA A O 1
ATOM 1714 N N . GLY A 1 215 ? 49.307 -2.029 -1.482 1.00 55.12 215 GLY A N 1
ATOM 1715 C CA . GLY A 1 215 ? 48.633 -2.349 -0.230 1.00 55.12 215 GLY A CA 1
ATOM 1716 C C . GLY A 1 215 ? 49.341 -1.889 1.047 1.00 55.12 215 GLY A C 1
ATO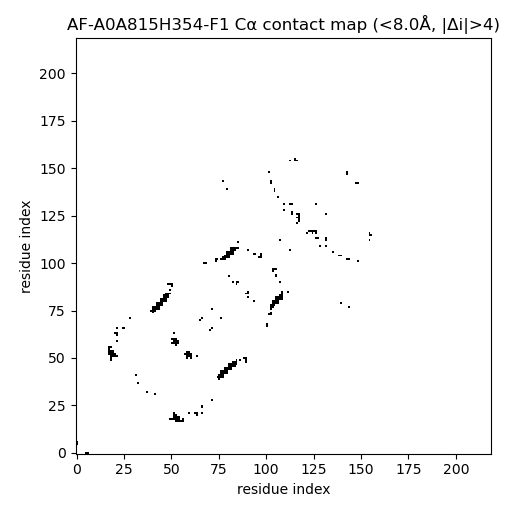M 1717 O O . GLY A 1 215 ? 50.508 -1.494 1.057 1.00 55.12 215 GLY A O 1
ATOM 1718 N N . ARG A 1 216 ? 48.626 -2.025 2.169 1.00 62.62 216 ARG A N 1
ATOM 1719 C CA . ARG A 1 216 ? 49.206 -1.962 3.511 1.00 62.62 216 ARG A CA 1
ATOM 1720 C C . ARG A 1 216 ? 48.604 -3.032 4.419 1.00 62.62 216 ARG A C 1
ATOM 1722 O O . ARG A 1 216 ? 47.445 -3.407 4.294 1.00 62.62 216 ARG A O 1
ATOM 1729 N N . GLN A 1 217 ? 49.490 -3.557 5.253 1.00 59.34 217 GLN A N 1
ATOM 1730 C CA . GLN A 1 217 ? 49.465 -4.841 5.937 1.00 59.34 217 GLN A CA 1
ATOM 1731 C C . GLN A 1 217 ? 48.474 -4.951 7.100 1.00 59.34 217 GLN A C 1
ATOM 1733 O O . GLN A 1 217 ? 48.210 -3.988 7.815 1.00 59.34 217 GLN A O 1
ATOM 1738 N N . LYS A 1 218 ? 48.055 -6.201 7.321 1.00 61.34 218 LYS A N 1
ATOM 1739 C CA . LYS A 1 218 ? 47.529 -6.740 8.577 1.00 61.34 218 LYS A CA 1
ATOM 1740 C C . LYS A 1 218 ? 48.539 -6.567 9.721 1.00 61.34 218 LYS A C 1
ATOM 1742 O O . LYS A 1 218 ? 49.709 -6.914 9.551 1.00 61.34 218 LYS A O 1
ATOM 1747 N N . LYS A 1 219 ? 48.046 -6.154 10.885 1.00 65.62 219 LYS A N 1
ATOM 1748 C CA . LYS A 1 219 ? 48.473 -6.626 12.205 1.00 65.62 219 LYS A CA 1
ATOM 1749 C C . LYS A 1 219 ? 47.278 -6.570 13.141 1.00 65.62 219 LYS A C 1
ATOM 1751 O O . LYS A 1 219 ? 46.549 -5.561 13.056 1.00 65.62 219 LYS A O 1
#

Foldseek 3Di:
DPDPVVVVVVPPDPDDFAAQPLVVVVVVQVVCVVPPDPPAAEEAEDEDADAHADRVHHGDLVSSVCCQAPVDPLVRYAYEYEHPYPPPVRVVSLVVCLVVHHRYYYDYYPVVVVVQCCVVVHVPDDDDVVNSVCCSVVVNVVCVPPVDPPPPPDDDPPPPPVVVVVPPPPDDDDDDDDDDDDPDDDDDDDDDDDPDDDDDDDDDDDDDDDDDDDDDDDD

Secondary structure (DSSP, 8-state):
---HHHHHHHTSSPP-S---HHHHHHHHHHHHHHHS-TTS-EEEEEEESS--B-TTS-B-HHHHHHIIIIIS-TTTEEEEEEE----HHHHHHHHHHHHHSTTEEEE--HHHHHHHHHHHH-TT----HHHHHHHHHHHHHHHHHH--------S--GGGHHHHHHSSSS--------PPPPPP---PPPPPP--PPP------------PPPPP----

Radius of gyration: 27.69 Å; Cα contacts (8 Å, |Δi|>4): 162; chains: 1; bounding box: 70×44×77 Å

Organism: Adineta ricciae (NCBI:txid249248)

Nearest PDB structures (foldseek):
  6c8q-assembly3_F  TM=3.360E-01  e=4.557E-02  Enterococcus faecalis V583
  5huj-assembly1_B  TM=2.863E-01  e=1.474E-01  Streptococcus pyogenes NZ131
  5huh-assembly1_A  TM=3.202E-01  e=1.913E-01  Streptococcus pyogenes NZ131
  5huh-assembly1_B  TM=2.985E-01  e=2.180E-01  Streptococcus pyogenes NZ131

Mean predicted aligned error: 15.45 Å

Solvent-accessible surface area (backbone atoms only — not comparable to full-atom values): 14335 Å² total; per-residue (Å²): 141,83,55,70,73,61,54,56,61,71,60,68,59,75,89,81,86,64,38,41,49,48,62,51,49,51,54,50,50,53,48,46,66,75,76,43,62,93,86,59,70,47,78,45,78,44,78,45,60,62,66,40,16,34,96,85,57,51,78,35,55,70,60,32,51,45,42,66,66,72,72,50,59,53,90,40,40,35,39,37,38,38,35,68,46,86,52,62,71,49,48,49,61,49,55,48,39,48,78,75,37,77,56,38,44,67,40,70,25,70,69,58,48,40,51,53,50,18,67,74,70,34,85,84,49,84,74,47,72,66,55,50,54,49,48,60,53,47,61,49,50,54,46,69,73,64,73,47,89,68,78,72,85,73,84,76,84,73,91,50,62,72,66,60,71,71,65,78,82,79,84,91,82,86,86,88,81,92,74,82,80,78,79,82,80,75,82,70,81,79,80,79,83,80,79,79,78,80,85,83,86,78,81,89,84,93,84,80,90,81,85,84,83,81,87,83,82,91,130

pLDDT: mean 77.5, std 20.45, range [32.69, 97.5]